Protein 6H8O (pdb70)

Structure (mmCIF, N/CA/C/O backbone):
data_6H8O
#
_entry.id   6H8O
#
_cell.length_a   94.230
_cell.length_b   94.230
_cell.length_c   45.610
_cell.angle_alpha   90.00
_cell.angle_beta   90.00
_cell.angle_gamma   120.00
#
_symmetry.space_group_name_H-M   'P 65'
#
loop_
_entity.id
_entity.type
_entity.pdbx_description
1 polymer 'Replication-associated protein'
2 non-polymer 'SULFATE ION'
3 water water
#
loop_
_atom_site.group_PDB
_atom_site.id
_atom_site.type_symbol
_atom_site.label_atom_id
_atom_site.label_alt_id
_atom_site.label_comp_id
_atom_site.label_asym_id
_atom_site.label_entity_id
_atom_site.label_seq_id
_atom_site.pdbx_PDB_ins_code
_atom_site.Cartn_x
_atom_site.Cartn_y
_atom_site.Cartn_z
_atom_site.occupancy
_atom_site.B_iso_or_equiv
_atom_site.auth_seq_id
_atom_site.auth_comp_id
_atom_site.auth_asym_id
_atom_site.auth_atom_id
_atom_site.pdbx_PDB_model_num
ATOM 1 N N . ALA A 1 1 ? -0.450 19.358 -11.001 1.00 33.64 2 ALA A N 1
ATOM 2 C CA . ALA A 1 1 ? 0.743 19.534 -11.821 1.00 29.29 2 ALA A CA 1
ATOM 3 C C . ALA A 1 1 ? 1.586 20.700 -11.317 1.00 24.07 2 ALA A C 1
ATOM 4 O O . ALA A 1 1 ? 1.097 21.585 -10.611 1.00 29.41 2 ALA A O 1
ATOM 10 N N . ARG A 1 2 ? 2.866 20.687 -11.689 1.00 21.60 3 ARG A N 1
ATOM 11 C CA . ARG A 1 2 ? 3.775 21.749 -11.279 1.00 22.95 3 ARG A CA 1
ATOM 12 C C . ARG A 1 2 ? 3.420 23.057 -11.972 1.00 19.17 3 ARG A C 1
ATOM 13 O O . ARG A 1 2 ? 3.442 24.127 -11.348 1.00 20.03 3 ARG A O 1
ATOM 34 N N . GLN A 1 3 ? 3.091 22.991 -13.260 1.00 17.32 4 GLN A N 1
ATOM 35 C CA . GLN A 1 3 ? 2.717 24.167 -14.024 1.00 14.38 4 GLN A CA 1
ATOM 36 C C . GLN A 1 3 ? 1.214 24.185 -14.233 1.00 15.83 4 GLN A C 1
ATOM 37 O O . GLN A 1 3 ? 0.628 23.183 -14.667 1.00 17.16 4 GLN A O 1
ATOM 51 N N . VAL A 1 4 ? 0.587 25.326 -13.941 1.00 13.49 5 VAL A N 1
ATOM 52 C CA . VAL A 1 4 ? -0.860 25.459 -14.040 1.00 12.86 5 VAL A CA 1
ATOM 53 C C . VAL A 1 4 ? -1.229 26.808 -14.653 1.00 11.39 5 VAL A C 1
ATOM 54 O O . VAL A 1 4 ? -0.420 27.735 -14.706 1.00 11.46 5 VAL A O 1
ATOM 67 N N . ILE A 1 5 ? -2.471 26.903 -15.108 1.00 10.90 6 ILE A N 1
ATOM 68 C CA . ILE A 1 5 ? -2.989 28.118 -15.719 1.00 11.48 6 ILE A CA 1
ATOM 69 C C . ILE A 1 5 ? -3.408 29.132 -14.666 1.00 9.49 6 ILE A C 1
ATOM 70 O O . ILE A 1 5 ? -3.206 30.336 -14.838 1.00 9.88 6 ILE A O 1
ATOM 86 N N . CYS A 1 6 ? -4.037 28.671 -13.589 1.00 9.64 7 CYS A N 1
ATOM 87 C CA . CYS A 1 6 ? -4.797 29.546 -12.704 1.00 9.87 7 CYS A CA 1
ATOM 88 C C . CYS A 1 6 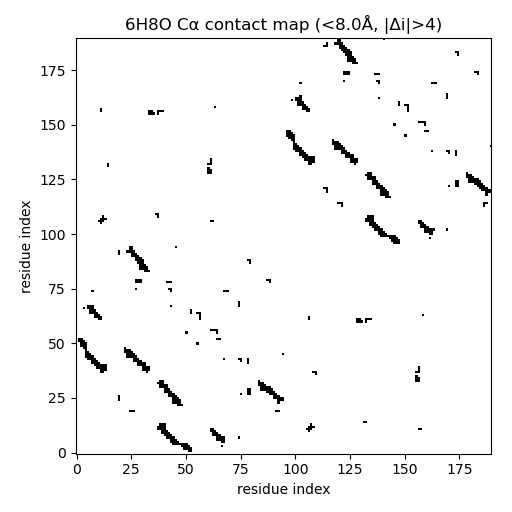? -4.099 29.768 -11.367 1.00 9.06 7 CYS A C 1
ATOM 89 O O . CYS A 1 6 ? -3.793 28.817 -10.648 1.00 9.39 7 CYS A O 1
ATOM 97 N N . TRP A 1 7 ? -3.884 31.041 -11.025 1.00 8.87 8 TRP A N 1
ATOM 98 C CA . TRP A 1 7 ? -3.107 31.446 -9.871 1.00 9.20 8 TRP A CA 1
ATOM 99 C C . TRP A 1 7 ? -3.793 32.587 -9.132 1.00 8.02 8 TRP A C 1
ATOM 100 O O . TRP A 1 7 ? -4.327 33.505 -9.756 1.00 10.00 8 TRP A O 1
ATOM 121 N N . CYS A 1 8 ? -3.753 32.541 -7.812 1.00 8.29 9 CYS A N 1
ATOM 122 C CA . CYS A 1 8 ? -4.134 33.676 -6.982 1.00 7.79 9 CYS A CA 1
ATOM 123 C C . CYS A 1 8 ? -2.884 34.339 -6.428 1.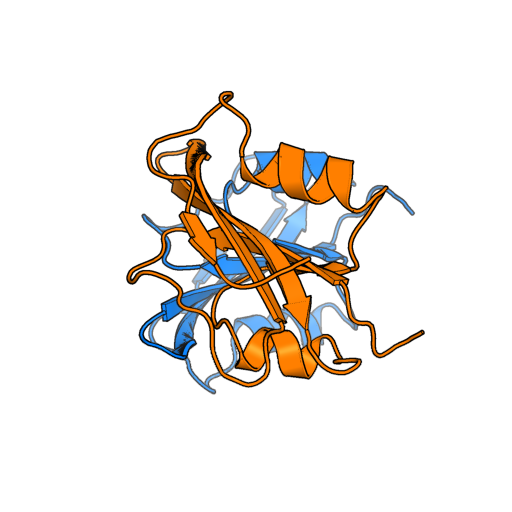00 7.70 9 CYS A C 1
ATOM 124 O O . CYS A 1 8 ? -1.822 33.710 -6.323 1.00 8.69 9 CYS A O 1
ATOM 132 N N . PHE A 1 9 ? -3.000 35.618 -6.073 1.00 7.52 10 PHE A N 1
ATOM 133 C CA . PHE A 1 9 ? -1.855 36.299 -5.504 1.00 7.62 10 PHE A CA 1
ATOM 134 C C . PHE A 1 9 ? -2.288 37.460 -4.630 1.00 7.19 10 PHE A C 1
ATOM 135 O O . PHE A 1 9 ? -3.383 38.014 -4.770 1.00 7.53 10 PHE A O 1
ATOM 152 N N . THR A 1 10 ? -1.379 37.852 -3.754 1.00 7.61 11 THR A N 1
ATOM 153 C CA . THR A 1 10 ? -1.427 39.146 -3.098 1.00 7.55 11 THR A CA 1
ATOM 154 C C . THR A 1 10 ? -0.102 39.855 -3.304 1.00 7.31 11 THR A C 1
ATOM 155 O O . THR A 1 10 ? 0.960 39.219 -3.389 1.00 8.88 11 THR A O 1
ATOM 166 N N . LEU A 1 11 ? -0.151 41.174 -3.360 1.00 7.13 12 LEU A N 1
ATOM 167 C CA . LEU A 1 11 ? 1.049 41.993 -3.516 1.00 7.22 12 LEU A CA 1
ATOM 168 C C . LEU A 1 11 ? 1.014 43.071 -2.448 1.00 6.97 12 LEU A C 1
ATOM 169 O O . LEU A 1 11 ? 0.161 43.960 -2.504 1.00 7.40 12 LEU A O 1
ATOM 185 N N . ASN A 1 12 ? 1.918 42.988 -1.475 1.00 7.22 13 ASN A N 1
ATOM 186 C CA . ASN A 1 12 ? 1.890 43.909 -0.351 1.00 7.25 13 ASN A CA 1
ATOM 187 C C . ASN A 1 12 ? 2.496 45.252 -0.728 1.00 7.22 13 ASN A C 1
ATOM 188 O O . 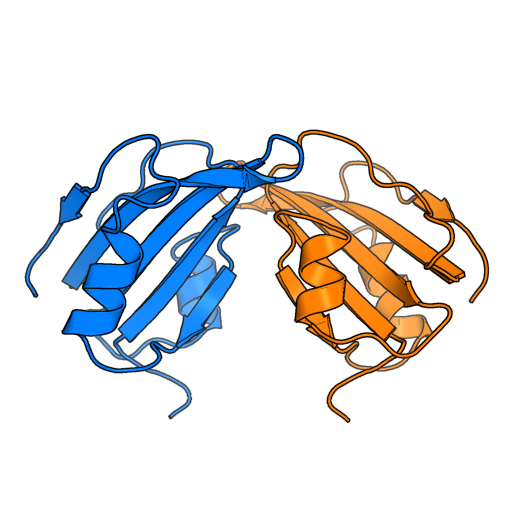ASN A 1 12 ? 3.562 45.318 -1.357 1.00 8.11 13 ASN A O 1
ATOM 199 N N . ASN A 1 13 ? 1.826 46.320 -0.295 1.00 7.47 14 ASN A N 1
ATOM 200 C CA . ASN A 1 13 ? 2.238 47.707 -0.485 1.00 8.61 14 ASN A CA 1
ATOM 201 C C . ASN A 1 13 ? 2.752 47.963 -1.905 1.00 8.05 14 ASN A C 1
ATOM 202 O O . ASN A 1 13 ? 3.899 48.361 -2.107 1.00 8.45 14 ASN A O 1
ATOM 213 N N . PRO A 1 14 ? 1.895 47.773 -2.911 1.00 8.23 15 PRO A N 1
ATOM 214 C CA . PRO A 1 14 ? 2.346 47.854 -4.302 1.00 8.54 15 PRO A CA 1
ATOM 215 C C . PRO A 1 14 ? 2.795 49.248 -4.697 1.00 8.34 15 PRO A C 1
ATOM 216 O O . PRO A 1 14 ? 2.301 50.252 -4.188 1.00 9.32 15 PRO A O 1
ATOM 227 N N . LEU A 1 15 ? 3.681 49.287 -5.693 1.00 8.78 16 LEU A N 1
ATOM 228 C CA . LEU A 1 15 ? 4.268 50.542 -6.128 1.00 9.15 16 LEU A CA 1
ATOM 229 C C . LEU A 1 15 ? 3.574 51.182 -7.315 1.00 11.04 16 LEU A C 1
ATOM 230 O O . LEU A 1 15 ? 3.789 52.382 -7.557 1.00 14.11 16 LEU A O 1
ATOM 246 N N . SER A 1 16 ? 2.788 50.445 -8.060 1.00 10.60 17 SER A N 1
ATOM 247 C CA . SER A 1 16 ? 2.099 51.013 -9.220 1.00 11.73 17 SER A CA 1
ATOM 248 C C . SER A 1 16 ? 1.070 49.986 -9.681 1.00 11.39 17 SER A C 1
ATOM 249 O O . SER A 1 16 ? 1.070 48.843 -9.208 1.00 11.28 17 SER A O 1
ATOM 257 N N . PRO A 1 17 ? 0.170 50.353 -10.587 1.00 11.16 18 PRO A N 1
ATOM 258 C CA . PRO A 1 17 ? -0.854 49.400 -11.037 1.00 10.05 18 PRO A CA 1
ATOM 259 C C . PRO A 1 17 ? -0.239 48.256 -11.831 1.00 10.30 18 PRO A C 1
ATOM 260 O O . PRO A 1 17 ? 0.810 48.389 -12.464 1.00 12.15 18 PRO A O 1
ATOM 271 N N . LEU A 1 18 ? -0.966 47.145 -11.873 1.00 10.14 19 LEU A N 1
ATOM 272 C CA . LEU A 1 18 ? -0.544 45.976 -12.617 1.00 10.99 19 LEU A CA 1
ATOM 273 C C . LEU A 1 18 ? -0.894 46.117 -14.094 1.00 11.82 19 LEU A C 1
ATOM 274 O O . LEU A 1 18 ? -1.685 46.966 -14.495 1.00 14.18 19 LEU A O 1
ATOM 290 N N . SER A 1 19 ? -0.294 45.255 -14.906 1.00 14.80 20 SER A N 1
ATOM 291 C CA . SER A 1 19 ? -0.558 45.253 -16.333 1.00 16.68 20 SER A CA 1
ATOM 292 C C . SER A 1 19 ? -0.839 43.832 -16.793 1.00 16.89 20 SER A C 1
ATOM 293 O O . SER A 1 19 ? -0.450 42.855 -16.149 1.00 15.85 20 SER A O 1
ATOM 301 N N . LEU A 1 20 ? -1.559 43.727 -17.907 1.00 16.38 21 LEU A N 1
ATOM 302 C CA . LEU A 1 20 ? -1.837 42.438 -18.534 1.00 15.86 21 LEU A CA 1
ATOM 303 C C . LEU A 1 20 ? -0.695 42.210 -19.515 1.00 14.15 21 LEU A C 1
ATOM 304 O O . LEU A 1 20 ? -0.705 42.733 -20.635 1.00 16.52 21 LEU A O 1
ATOM 320 N N . HIS A 1 21 ? 0.294 41.419 -19.110 1.00 13.31 22 HIS A N 1
ATOM 321 C CA . HIS A 1 21 ? 1.387 41.081 -20.005 1.00 13.62 22 HIS A CA 1
ATOM 322 C C . HIS A 1 21 ? 0.912 40.076 -21.042 1.00 12.41 22 HIS A C 1
ATOM 323 O O . HIS A 1 21 ? -0.139 39.448 -20.902 1.00 12.58 22 HIS A O 1
ATOM 337 N N . ASP A 1 22 ? 1.714 39.913 -22.102 1.00 13.82 23 ASP A N 1
ATOM 338 C CA . ASP A 1 22 ? 1.260 39.095 -23.210 1.00 14.06 23 ASP A CA 1
ATOM 339 C C . ASP A 1 22 ? 1.119 37.632 -22.824 1.00 12.59 23 ASP A C 1
ATOM 340 O O . ASP A 1 22 ? 0.370 36.910 -23.481 1.00 14.95 23 ASP A O 1
ATOM 349 N N . SER A 1 23 ? 1.750 37.199 -21.742 1.00 12.00 24 SER A N 1
ATOM 350 C CA . SER A 1 23 ? 1.602 35.834 -21.265 1.00 11.33 24 SER A CA 1
ATOM 351 C C . SER A 1 23 ? 0.308 35.617 -20.484 1.00 10.68 24 SER A C 1
ATOM 352 O O . SER A 1 23 ? -0.030 34.466 -20.188 1.00 11.35 24 SER A O 1
ATOM 360 N N . MET A 1 24 ? -0.410 36.672 -20.142 1.00 11.06 25 MET A N 1
ATOM 361 C CA . MET A 1 24 ? -1.581 36.578 -19.280 1.00 11.11 25 MET A CA 1
ATOM 362 C C . MET A 1 24 ? -2.841 36.623 -20.126 1.00 11.02 25 MET A C 1
ATOM 363 O O . MET A 1 24 ? -2.954 37.433 -21.047 1.00 12.86 25 MET A O 1
ATOM 377 N N . LYS A 1 25 ? -3.798 35.743 -19.819 1.00 10.68 26 LYS A N 1
ATOM 378 C CA . LYS A 1 25 ? -5.075 35.747 -20.516 1.00 11.70 26 LYS A CA 1
ATOM 379 C C . LYS A 1 25 ? -6.135 36.589 -19.800 1.00 11.28 26 LYS A C 1
ATOM 380 O O . LYS A 1 25 ? -6.890 37.318 -20.454 1.00 12.07 26 LYS A O 1
ATOM 399 N N . TYR A 1 26 ? -6.180 36.521 -18.465 1.00 10.14 27 TYR A N 1
ATOM 400 C CA . TYR A 1 26 ? -7.181 37.200 -17.659 1.00 9.75 27 TYR A CA 1
ATOM 401 C C . TYR A 1 26 ? -6.541 37.605 -16.341 1.00 8.87 27 TYR A C 1
ATOM 402 O O . TYR A 1 26 ? -5.732 36.862 -15.784 1.00 9.03 27 TYR A O 1
ATOM 420 N N . LEU A 1 27 ? -6.908 38.791 -15.868 1.00 8.56 28 LEU A N 1
ATOM 421 C CA . LEU A 1 27 ? -6.469 39.304 -14.576 1.00 8.02 28 LEU A CA 1
ATOM 422 C C . LEU A 1 27 ? -7.633 40.046 -13.949 1.00 8.33 28 LEU A C 1
ATOM 423 O O . LEU A 1 27 ? -8.247 40.902 -14.592 1.00 9.11 28 LEU A O 1
ATOM 439 N N . VAL A 1 28 ? -7.909 39.775 -12.683 1.00 7.94 29 VAL A N 1
ATOM 440 C CA . VAL A 1 28 ? -8.791 40.626 -11.894 1.00 7.54 29 VAL A CA 1
ATOM 441 C C . VAL A 1 28 ? -8.118 40.879 -10.566 1.00 7.67 29 VAL A C 1
ATOM 442 O O . VAL A 1 28 ? -7.534 39.964 -9.982 1.00 8.38 29 VAL A O 1
ATOM 455 N N . TYR A 1 29 ? -8.172 42.115 -10.101 1.00 7.95 30 TYR A N 1
ATOM 456 C CA . TYR A 1 29 ? -7.600 42.408 -8.797 1.00 7.28 30 TYR A CA 1
ATOM 457 C C . TYR A 1 29 ? -8.227 43.657 -8.216 1.00 7.24 30 TYR A C 1
ATOM 458 O O . TYR A 1 29 ? -8.913 44.418 -8.904 1.00 7.99 30 TYR A O 1
ATOM 476 N N . GLN A 1 30 ? -7.980 43.854 -6.930 1.00 7.39 31 GLN A N 1
ATOM 477 C CA . GLN A 1 30 ? -8.444 45.039 -6.235 1.00 7.44 31 GLN A CA 1
ATOM 478 C C . GLN A 1 30 ? -7.458 45.360 -5.129 1.00 7.40 31 GLN A C 1
ATOM 479 O O . GLN A 1 30 ? -6.595 44.550 -4.782 1.00 7.97 31 GLN A O 1
ATOM 493 N N . THR A 1 31 ? -7.597 46.544 -4.553 1.00 7.67 32 THR A N 1
ATOM 494 C CA . THR A 1 31 ? -6.757 46.967 -3.440 1.00 8.08 32 THR A CA 1
ATOM 495 C C . THR A 1 31 ? -7.535 46.806 -2.146 1.00 7.24 32 THR A C 1
ATOM 496 O O . THR A 1 31 ? -8.688 47.260 -2.060 1.00 8.38 32 THR A O 1
ATOM 507 N N . GLU A 1 32 ? -6.920 46.187 -1.152 1.00 7.27 33 GLU A N 1
ATOM 508 C CA . GLU A 1 32 ? -7.554 45.920 0.124 1.00 7.79 33 GLU A CA 1
ATOM 509 C C . GLU A 1 32 ? -6.716 46.461 1.270 1.00 7.16 33 GLU A C 1
ATOM 510 O O . GLU A 1 32 ? -5.476 46.504 1.207 1.00 8.33 33 GLU A O 1
ATOM 522 N N . GLN A 1 33 ? -7.400 46.826 2.347 1.00 7.45 34 GLN A N 1
ATOM 523 C CA . GLN A 1 33 ? -6.759 47.239 3.582 1.00 7.69 34 GLN A CA 1
ATOM 524 C C . GLN A 1 33 ? -6.284 46.019 4.347 1.00 7.94 34 GLN A C 1
ATOM 525 O O . GLN A 1 33 ? -7.085 45.136 4.673 1.00 9.73 34 GLN A O 1
ATOM 539 N N . GLY A 1 34 ? -4.990 45.990 4.666 1.00 9.02 35 GLY A N 1
ATOM 540 C CA . GLY A 1 34 ? -4.430 44.997 5.552 1.00 11.08 35 GLY A CA 1
ATOM 541 C C . GLY A 1 34 ? -4.219 45.552 6.946 1.00 10.87 35 GLY A C 1
ATOM 542 O O . GLY A 1 34 ? -4.654 46.656 7.276 1.00 11.25 35 GLY A O 1
ATOM 546 N N . GLU A 1 35 ? -3.576 44.748 7.785 1.00 12.99 36 GLU A N 1
ATOM 547 C CA . GLU A 1 35 ? -3.293 45.118 9.166 1.00 13.23 36 GLU A CA 1
ATOM 548 C C . GLU A 1 35 ? -1.957 45.843 9.277 1.00 12.98 36 GLU A C 1
ATOM 549 O O . GLU A 1 35 ? -1.128 45.816 8.359 1.00 12.77 36 GLU A O 1
ATOM 561 N N . ALA A 1 36 ? -1.760 46.512 10.413 1.00 14.92 37 ALA A N 1
ATOM 562 C CA . ALA A 1 36 ? -0.510 47.205 10.702 1.00 17.34 37 ALA A CA 1
ATOM 563 C C . ALA A 1 36 ? -0.179 48.250 9.635 1.00 13.37 37 ALA A C 1
ATOM 564 O O . ALA A 1 36 ? 0.982 48.545 9.380 1.00 16.80 37 ALA A O 1
ATOM 571 N N . GLY A 1 37 ? -1.206 48.834 9.018 1.00 16.65 38 GLY A N 1
ATOM 572 C CA . GLY A 1 37 ? -1.014 49.869 8.029 1.00 17.46 38 GLY A CA 1
ATOM 573 C C . GLY A 1 37 ? -0.713 49.379 6.628 1.00 14.78 38 GLY A C 1
ATOM 574 O O . GLY A 1 37 ? -0.655 50.202 5.703 1.00 16.78 38 GLY A O 1
ATOM 578 N N . ASN A 1 38 ? -0.535 48.072 6.436 1.00 10.85 39 ASN A N 1
ATOM 579 C CA . ASN A 1 38 ? -0.265 47.535 5.112 1.00 9.28 39 ASN A CA 1
ATOM 580 C C . ASN A 1 38 ? -1.531 47.567 4.273 1.00 8.97 39 ASN A C 1
ATOM 581 O O . ASN A 1 38 ? -2.654 47.466 4.788 1.00 10.24 39 ASN A O 1
ATOM 592 N N . ILE A 1 39 ? -1.347 47.661 2.966 1.00 8.58 40 ILE A N 1
ATOM 593 C CA . ILE A 1 39 ? -2.408 47.412 2.002 1.00 9.32 40 ILE A CA 1
ATOM 594 C C . ILE A 1 39 ? -1.865 46.390 1.014 1.00 8.22 40 ILE A C 1
ATOM 595 O O . ILE A 1 39 ? -0.654 46.132 0.954 1.00 9.38 40 ILE A O 1
ATOM 611 N N . HIS A 1 40 ? -2.757 45.807 0.224 1.00 8.13 41 HIS A N 1
ATOM 612 C CA . HIS A 1 40 ? -2.281 44.874 -0.780 1.00 7.20 41 HIS A CA 1
ATOM 613 C C . HIS A 1 40 ? -3.233 44.816 -1.958 1.00 7.37 41 HIS A C 1
ATOM 614 O O . HIS A 1 40 ? -4.445 45.024 -1.815 1.00 8.51 41 HIS A O 1
ATOM 629 N N . PHE A 1 41 ? -2.693 44.490 -3.131 1.00 7.01 42 PHE A N 1
ATOM 630 C CA . PHE A 1 41 ? -3.538 43.964 -4.190 1.00 6.93 42 PHE A CA 1
ATOM 631 C C . PHE A 1 41 ? -3.884 42.518 -3.852 1.00 7.81 42 PHE A C 1
ATOM 632 O O . PHE A 1 41 ? -3.024 41.749 -3.396 1.00 8.69 42 PHE A O 1
ATOM 649 N N . GLN A 1 42 ? -5.139 42.153 -4.089 1.00 7.78 43 GLN A N 1
ATOM 650 C CA . GLN A 1 42 ? -5.610 40.771 -4.052 1.00 7.71 43 GLN A CA 1
ATOM 651 C C . GLN A 1 42 ? -6.098 40.454 -5.453 1.00 7.29 43 GLN A C 1
ATOM 652 O O . GLN A 1 42 ? -6.943 41.183 -5.980 1.00 8.01 43 GLN A O 1
ATOM 666 N N . GLY A 1 43 ? -5.566 39.394 -6.063 1.00 7.31 44 GLY A N 1
ATOM 667 C CA . GLY A 1 43 ? -5.905 39.142 -7.447 1.00 8.69 44 GLY A CA 1
ATOM 668 C C . GLY A 1 43 ? -5.941 37.682 -7.834 1.00 7.44 44 GLY A C 1
ATOM 669 O O . GLY A 1 43 ? -5.562 36.774 -7.093 1.00 7.86 44 GLY A O 1
ATOM 673 N N . TYR A 1 44 ? -6.380 37.492 -9.068 1.00 8.04 45 TYR A N 1
ATOM 674 C CA . TYR A 1 44 ? -6.554 36.191 -9.696 1.00 7.72 45 TYR A CA 1
ATOM 675 C C . TYR A 1 44 ? -6.139 36.329 -11.150 1.00 8.08 45 TYR A C 1
ATOM 676 O O . TYR A 1 44 ? -6.549 37.273 -11.830 1.00 8.66 45 TYR A O 1
ATOM 694 N N . ILE A 1 45 ? -5.331 35.384 -11.616 1.00 7.62 46 ILE A N 1
ATOM 695 C CA . ILE A 1 45 ? -4.799 35.395 -12.969 1.00 8.10 46 ILE A CA 1
ATOM 696 C C . ILE A 1 45 ? -5.053 34.048 -13.619 1.00 8.46 46 ILE A C 1
ATOM 697 O O . ILE A 1 45 ? -4.851 32.996 -13.003 1.00 9.64 46 ILE A O 1
ATOM 713 N N . GLU A 1 46 ? -5.431 34.079 -14.885 1.00 8.29 47 GLU A N 1
ATOM 714 C CA . GLU A 1 46 ? -5.382 32.910 -15.753 1.00 9.22 47 GLU A CA 1
ATOM 715 C C . GLU A 1 46 ? -4.359 33.202 -16.837 1.00 9.19 47 GLU A C 1
ATOM 716 O O . GLU A 1 46 ? -4.490 34.183 -17.574 1.00 10.16 47 GLU A O 1
ATOM 728 N N . MET A 1 47 ? -3.320 32.387 -16.886 1.00 8.85 48 MET A N 1
ATOM 729 C CA . MET A 1 47 ? -2.281 32.510 -17.891 1.00 9.58 48 MET A CA 1
ATOM 730 C C . MET A 1 47 ? -2.747 31.913 -19.217 1.00 10.63 48 MET A C 1
ATOM 731 O O . MET A 1 47 ? -3.658 31.088 -19.271 1.00 10.99 48 MET A O 1
ATOM 745 N N . LYS A 1 48 ? -2.105 32.335 -20.309 1.00 10.26 49 LYS A N 1
ATOM 746 C CA . LYS A 1 48 ? -2.388 31.720 -21.604 1.00 11.98 49 LYS A CA 1
ATOM 747 C C . LYS A 1 48 ? -1.873 30.288 -21.668 1.00 11.69 49 LYS A C 1
ATOM 748 O O . LYS A 1 48 ? -2.453 29.450 -22.377 1.00 13.61 49 LYS A O 1
ATOM 767 N N . LYS A 1 49 ? -0.796 29.992 -20.955 1.00 11.17 50 LYS A N 1
ATOM 768 C CA . LYS A 1 49 ? -0.142 28.690 -20.975 1.00 12.14 50 LYS A CA 1
ATOM 769 C C . LYS A 1 49 ? 0.185 28.290 -19.539 1.00 11.94 50 LY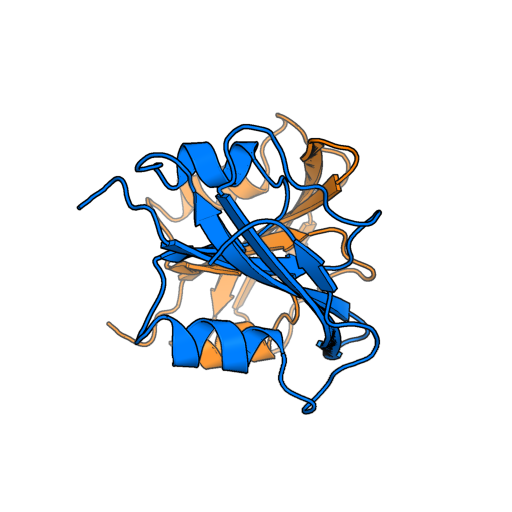S A C 1
ATOM 770 O O . LYS A 1 49 ? 0.351 29.152 -18.666 1.00 13.22 50 LYS A O 1
ATOM 789 N N . ARG A 1 50 ? 0.279 26.984 -19.289 1.00 13.44 51 ARG A N 1
ATOM 790 C CA . ARG A 1 50 ? 0.610 26.510 -17.951 1.00 13.03 51 ARG A CA 1
ATOM 791 C C . ARG A 1 50 ? 1.958 27.082 -17.532 1.00 12.89 51 ARG A C 1
ATOM 792 O O . ARG A 1 50 ? 2.916 27.072 -18.309 1.00 14.67 51 ARG A O 1
ATOM 813 N N . THR A 1 51 ? 2.020 27.596 -16.301 1.00 12.05 52 THR A N 1
ATOM 814 C CA . THR A 1 51 ? 3.167 28.337 -15.810 1.00 11.55 52 THR A CA 1
ATOM 815 C C . THR A 1 51 ? 3.531 27.849 -14.417 1.00 12.04 52 THR A C 1
ATOM 816 O O . THR A 1 51 ? 2.649 27.532 -13.620 1.00 12.77 52 THR A O 1
ATOM 827 N N . SER A 1 52 ? 4.826 27.786 -14.131 1.00 11.57 53 SER A N 1
ATOM 828 C CA . SER A 1 52 ? 5.331 27.387 -12.831 1.00 11.40 53 SER A CA 1
ATOM 829 C C . SER A 1 52 ? 5.300 28.550 -11.835 1.00 10.74 53 SER A C 1
ATOM 830 O O . SER A 1 52 ? 5.194 29.720 -12.198 1.00 10.87 53 SER A O 1
ATOM 838 N N . LEU A 1 53 ? 5.454 28.204 -10.557 1.00 11.26 54 LEU A N 1
ATOM 839 C CA . LEU A 1 53 ? 5.583 29.223 -9.523 1.00 11.57 54 LEU A CA 1
ATOM 840 C C . LEU A 1 53 ? 6.722 30.180 -9.848 1.00 11.23 54 LEU A C 1
ATOM 841 O O . LEU A 1 53 ? 6.577 31.402 -9.722 1.00 11.16 54 LEU A O 1
ATOM 857 N N . ALA A 1 54 ? 7.875 29.645 -10.261 1.00 12.22 55 ALA A N 1
ATOM 858 C CA . ALA A 1 54 ? 9.011 30.502 -10.577 1.00 13.26 55 ALA A CA 1
ATOM 859 C C . ALA A 1 54 ? 8.663 31.478 -11.694 1.00 11.89 55 ALA A C 1
ATOM 860 O O . ALA A 1 54 ? 9.041 32.655 -11.646 1.00 12.64 55 ALA A O 1
ATOM 867 N N . GLY A 1 55 ? 7.910 31.018 -12.690 1.00 12.37 56 GLY A N 1
ATOM 868 C CA . GLY A 1 55 ? 7.489 31.911 -13.754 1.00 11.81 56 GLY A CA 1
ATOM 869 C C . GLY A 1 55 ? 6.543 32.996 -13.258 1.00 10.09 56 GLY A C 1
ATOM 870 O O . GLY A 1 55 ? 6.620 34.149 -13.690 1.00 11.61 56 GLY A O 1
ATOM 874 N N . MET A 1 56 ? 5.633 32.647 -12.348 1.00 10.42 57 MET A N 1
ATOM 875 C CA . MET A 1 56 ? 4.726 33.661 -11.812 1.00 9.34 57 MET A CA 1
ATOM 876 C C . MET A 1 56 ? 5.486 34.686 -10.983 1.00 9.18 57 MET A C 1
ATOM 877 O O . MET A 1 56 ? 5.177 35.881 -11.038 1.00 9.31 57 MET A O 1
ATOM 891 N N . LYS A 1 57 ? 6.485 34.248 -10.209 1.00 9.92 58 LYS A N 1
ATOM 892 C CA . LYS A 1 57 ? 7.258 35.185 -9.400 1.00 11.11 58 LYS A CA 1
ATOM 893 C C . LYS A 1 57 ? 7.995 36.189 -10.272 1.00 10.62 58 LYS A C 1
ATOM 894 O O . LYS A 1 57 ? 8.159 37.352 -9.890 1.00 11.45 58 LYS A O 1
ATOM 913 N N . LYS A 1 58 ? 8.463 35.772 -11.448 1.00 10.80 59 LYS A N 1
ATOM 914 C CA . LYS A 1 58 ? 9.058 36.719 -12.384 1.00 11.98 59 LYS A CA 1
ATOM 915 C C . LYS A 1 58 ? 8.002 37.637 -12.985 1.00 11.61 59 LYS A C 1
ATOM 916 O O . LYS A 1 58 ? 8.279 38.809 -13.263 1.00 13.11 59 LYS A O 1
ATOM 935 N N . LEU A 1 59 ? 6.784 37.126 -13.168 1.00 10.84 60 LEU A N 1
ATOM 936 C CA . LEU A 1 59 ? 5.713 37.912 -13.767 1.00 11.48 60 LEU A CA 1
ATOM 937 C C . LEU A 1 59 ? 5.336 39.090 -12.883 1.00 10.30 60 LEU A C 1
ATOM 938 O O . LEU A 1 59 ? 5.173 40.213 -13.376 1.00 11.26 60 LEU A O 1
ATOM 954 N N . ILE A 1 60 ? 5.167 38.859 -11.583 1.00 9.09 61 ILE A N 1
ATOM 955 C CA . ILE A 1 60 ? 4.854 39.937 -10.642 1.00 9.04 61 ILE A CA 1
ATOM 956 C C . ILE A 1 60 ? 5.821 39.871 -9.472 1.00 8.72 61 ILE A C 1
ATOM 957 O O . ILE A 1 60 ? 5.548 39.190 -8.462 1.00 8.96 61 ILE A O 1
ATOM 973 N N . PRO A 1 61 ? 6.950 40.576 -9.554 1.00 9.37 62 PRO A N 1
ATOM 974 C CA . PRO A 1 61 ? 7.871 40.629 -8.421 1.00 9.44 62 PRO A CA 1
ATOM 975 C C . PRO A 1 61 ? 7.173 41.087 -7.157 1.00 8.81 62 PRO A C 1
ATOM 976 O O . PRO A 1 61 ? 6.291 41.944 -7.185 1.00 9.35 62 PRO A O 1
ATOM 987 N N . GLY A 1 62 ? 7.572 40.491 -6.053 1.00 8.59 63 GLY A N 1
ATOM 988 C CA . GLY A 1 62 ? 7.070 40.858 -4.751 1.00 9.39 63 GLY A CA 1
ATOM 989 C C . GLY A 1 62 ? 5.779 40.186 -4.352 1.00 9.02 63 GLY A C 1
ATOM 990 O O . GLY A 1 62 ? 5.434 40.212 -3.155 1.00 9.51 63 GLY A O 1
ATOM 994 N N . ALA A 1 63 ? 5.073 39.567 -5.287 1.00 8.07 64 ALA A N 1
ATOM 995 C CA . ALA A 1 63 ? 3.771 38.993 -5.000 1.00 7.70 64 ALA A CA 1
ATOM 996 C C . ALA A 1 63 ? 3.904 37.600 -4.414 1.00 7.94 64 ALA A C 1
ATOM 997 O O . ALA A 1 63 ? 4.844 36.850 -4.723 1.00 9.00 64 ALA A O 1
ATOM 1004 N N . HIS A 1 64 ? 2.960 37.266 -3.540 1.00 7.92 65 HIS A N 1
ATOM 1005 C CA . HIS A 1 64 ? 2.822 35.941 -2.955 1.00 8.14 65 HIS A CA 1
ATOM 1006 C C . HIS A 1 64 ? 1.781 35.190 -3.767 1.00 7.89 65 HIS A C 1
ATOM 1007 O O . HIS A 1 64 ? 0.599 35.554 -3.761 1.00 8.12 65 HIS A O 1
ATOM 1021 N N . PHE A 1 65 ? 2.227 34.161 -4.488 1.00 8.24 66 PHE A N 1
ATOM 1022 C CA . PHE A 1 65 ? 1.378 33.376 -5.361 1.00 8.71 66 PHE A CA 1
ATOM 1023 C C . PHE A 1 65 ? 0.974 32.061 -4.708 1.00 9.62 66 PHE A C 1
ATOM 1024 O O . PHE A 1 65 ? 1.748 31.451 -3.963 1.00 11.17 66 PHE A O 1
ATOM 1041 N N . GLU A 1 66 ? -0.221 31.595 -5.048 1.00 9.42 67 GLU A N 1
ATOM 1042 C CA . GLU A 1 66 ? -0.660 30.243 -4.722 1.00 10.66 67 GLU A CA 1
ATOM 1043 C C . GLU A 1 66 ? -1.489 29.739 -5.897 1.00 9.66 67 GLU A C 1
ATOM 1044 O O . GLU A 1 66 ? -2.227 30.502 -6.522 1.00 10.38 67 GLU A O 1
ATOM 1056 N N . LYS A 1 67 ? -1.387 28.445 -6.196 1.00 10.21 68 LYS A N 1
ATOM 1057 C CA . LYS A 1 67 ? -2.239 27.866 -7.218 1.00 10.46 68 LYS A CA 1
ATOM 1058 C C . LYS A 1 67 ? -3.697 28.041 -6.817 1.00 10.88 68 LYS A C 1
ATOM 1059 O O . LYS A 1 67 ? -4.050 27.930 -5.639 1.00 12.01 68 LYS A O 1
ATOM 1078 N N . ARG A 1 68 ? -4.553 28.320 -7.784 1.00 10.73 69 ARG A N 1
ATOM 1079 C CA . ARG A 1 68 ? -5.936 28.648 -7.467 1.00 10.58 69 ARG A CA 1
ATOM 1080 C C . ARG A 1 68 ? -6.595 27.534 -6.663 1.00 13.07 69 ARG A C 1
ATOM 1081 O O . ARG A 1 68 ? -6.596 26.370 -7.074 1.00 14.80 69 ARG A O 1
ATOM 1102 N N . ARG A 1 69 ? -7.173 27.912 -5.526 1.00 13.50 70 ARG A N 1
ATOM 1103 C CA . ARG A 1 69 ? -8.063 27.052 -4.763 1.00 15.72 70 ARG A CA 1
ATOM 1104 C C . ARG A 1 69 ? -9.489 27.257 -5.257 1.00 14.78 70 ARG A C 1
ATOM 1105 O O . ARG A 1 69 ? -9.869 28.345 -5.698 1.00 15.56 70 ARG A O 1
ATOM 1126 N N . GLY A 1 70 ? -10.283 26.201 -5.174 1.00 15.13 71 GLY A N 1
ATOM 1127 C CA . GLY A 1 70 ? -11.686 26.310 -5.509 1.00 15.39 71 GLY A CA 1
ATOM 1128 C C . GLY A 1 70 ? -11.927 26.523 -6.991 1.00 13.08 71 GLY A C 1
ATOM 1129 O O . GLY A 1 70 ? -11.075 26.238 -7.846 1.00 14.28 71 GLY A O 1
ATOM 1133 N N . THR A 1 71 ? -13.119 27.028 -7.286 1.00 13.20 72 THR A N 1
ATOM 1134 C CA . THR A 1 71 ? -13.561 27.240 -8.646 1.00 13.98 72 THR A CA 1
ATOM 1135 C C . THR A 1 71 ? -13.101 28.600 -9.168 1.00 11.95 72 THR A C 1
ATOM 1136 O O . THR A 1 71 ? -12.711 29.500 -8.417 1.00 11.67 72 THR A O 1
ATOM 1147 N N . GLN A 1 72 ? -13.191 28.759 -10.486 1.00 12.17 73 GLN A N 1
ATOM 1148 C CA . GLN A 1 72 ? -12.927 30.050 -11.106 1.00 11.63 73 GLN A CA 1
ATOM 1149 C C . GLN A 1 72 ? -13.807 31.133 -10.505 1.00 11.29 73 GLN A C 1
ATOM 1150 O O . GLN A 1 72 ? -13.334 32.235 -10.194 1.00 10.95 73 GLN A O 1
ATOM 1164 N N . GLY A 1 73 ? -15.098 30.844 -10.349 1.00 11.39 74 GLY A N 1
ATOM 1165 C CA . GLY A 1 73 ? -16.012 31.836 -9.817 1.00 11.53 74 GLY A CA 1
ATOM 1166 C C . GLY A 1 73 ? -15.677 32.237 -8.396 1.00 10.49 74 GLY A C 1
ATOM 1167 O O . GLY A 1 73 ? -15.811 33.405 -8.023 1.00 10.22 74 GLY A O 1
ATOM 1171 N N . GLU A 1 74 ? -15.244 31.277 -7.586 1.00 10.72 75 GLU A N 1
ATOM 1172 C CA . GLU A 1 74 ? -14.848 31.575 -6.221 1.00 11.01 75 GLU A CA 1
ATOM 1173 C C . GLU A 1 74 ? -13.597 32.441 -6.188 1.00 10.10 75 GLU A C 1
ATOM 1174 O O . GLU A 1 74 ? -13.505 33.375 -5.391 1.00 10.19 75 GLU A O 1
ATOM 1186 N N . ALA A 1 75 ? -12.600 32.104 -7.008 1.00 9.88 76 ALA A N 1
ATOM 1187 C CA . ALA A 1 75 ? -11.362 32.874 -7.005 1.00 9.63 76 ALA A CA 1
ATOM 1188 C C . ALA A 1 75 ? -11.621 34.297 -7.470 1.00 9.88 76 ALA A C 1
ATOM 1189 O O . ALA A 1 75 ? -11.060 35.256 -6.919 1.00 10.66 76 ALA A O 1
ATOM 1196 N N . ARG A 1 76 ? -12.457 34.457 -8.486 1.00 9.48 77 ARG A N 1
ATOM 1197 C CA . ARG A 1 76 ? -12.822 35.795 -8.923 1.00 10.77 77 ARG A CA 1
ATOM 1198 C C . ARG A 1 76 ? -13.556 36.536 -7.821 1.00 10.13 77 ARG A C 1
ATOM 1199 O O . ARG A 1 76 ? -13.268 37.712 -7.546 1.00 10.00 77 ARG A O 1
ATOM 1220 N N . ALA A 1 77 ? -14.522 35.870 -7.168 1.00 9.54 78 ALA A N 1
ATOM 1221 C CA . ALA A 1 77 ? -15.278 36.541 -6.120 1.00 9.74 78 ALA A CA 1
ATOM 1222 C C . ALA A 1 77 ? -14.360 37.009 -5.011 1.00 9.89 78 ALA A C 1
ATOM 1223 O O . ALA A 1 77 ? -14.544 38.102 -4.468 1.00 9.38 78 ALA A O 1
ATOM 1230 N N . TYR A 1 78 ? -13.382 36.193 -4.652 1.00 9.27 79 TYR A N 1
ATOM 1231 C CA . TYR A 1 78 ? -12.494 36.558 -3.557 1.00 9.79 79 TYR A CA 1
ATOM 1232 C C . TYR A 1 78 ? -11.646 37.775 -3.903 1.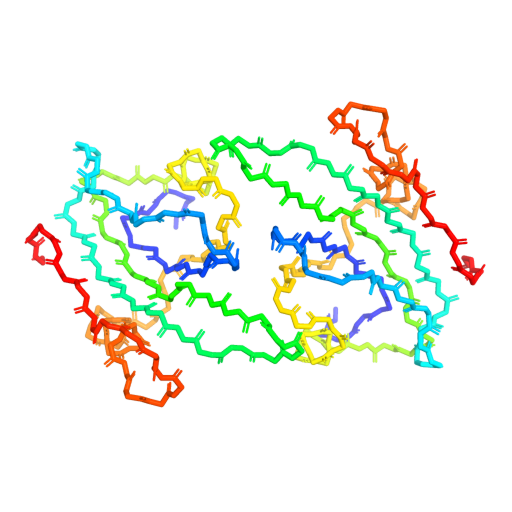00 9.39 79 TYR A C 1
ATOM 1233 O O . TYR A 1 78 ? -11.293 38.558 -3.011 1.00 10.01 79 TYR A O 1
ATOM 1251 N N . SER A 1 79 ? -11.346 37.967 -5.180 1.00 9.07 80 SER A N 1
ATOM 1252 C CA . SER A 1 79 ? -10.571 39.108 -5.654 1.00 8.87 80 SER A CA 1
ATOM 1253 C C . SER A 1 79 ? -11.433 40.308 -6.008 1.00 9.88 80 SER A C 1
ATOM 1254 O O . SER A 1 79 ? -10.890 41.330 -6.462 1.00 11.01 80 SER A O 1
ATOM 1262 N N . MET A 1 80 ? -12.749 40.214 -5.780 1.00 9.48 81 MET A N 1
ATOM 1263 C CA . MET A 1 80 ? -13.695 41.280 -6.075 1.00 9.14 81 MET A CA 1
ATOM 1264 C C . MET A 1 80 ? -14.566 41.613 -4.875 1.00 9.58 81 MET A C 1
ATOM 1265 O O . MET A 1 80 ? -15.525 42.384 -5.015 1.00 10.86 81 MET A O 1
ATOM 1279 N N . LYS A 1 81 ? -14.265 41.057 -3.714 1.00 8.76 82 LYS A N 1
ATOM 1280 C CA . LYS A 1 81 ? -15.153 41.166 -2.568 1.00 10.28 82 LYS A CA 1
ATOM 1281 C C . LYS A 1 81 ? -15.123 42.567 -1.981 1.00 9.12 82 LYS A C 1
ATOM 1282 O O . LYS A 1 81 ? -14.089 43.255 -1.961 1.00 10.25 82 LYS A O 1
ATOM 1301 N N . GLU A 1 82 ? -16.262 42.986 -1.450 1.00 10.07 83 GLU A N 1
ATOM 1302 C CA . GLU A 1 82 ? -16.362 44.307 -0.854 1.00 10.94 83 GLU A CA 1
ATOM 1303 C C . GLU A 1 82 ? -15.603 44.391 0.454 1.00 11.64 83 GLU A C 1
ATOM 1304 O O . GLU A 1 82 ? -15.154 45.472 0.842 1.00 12.21 83 GLU A O 1
ATOM 1316 N N . ASP A 1 83 ? -15.493 43.269 1.155 1.00 12.30 84 ASP A N 1
ATOM 1317 C CA . ASP A 1 83 ? -14.902 43.174 2.473 1.00 15.29 84 ASP A CA 1
ATOM 1318 C C . ASP A 1 83 ? -13.426 43.524 2.350 1.00 16.29 84 ASP A C 1
ATOM 1319 O O . ASP A 1 83 ? -12.650 42.816 1.710 1.00 18.16 84 ASP A O 1
ATOM 1328 N N . THR A 1 84 ? -13.059 44.637 2.971 1.00 13.44 85 THR A N 1
ATOM 1329 C CA . THR A 1 84 ? -11.753 45.311 3.105 1.00 10.00 85 THR A CA 1
ATOM 1330 C C . THR A 1 84 ? -11.344 46.125 1.893 1.00 9.19 85 THR A C 1
ATOM 1331 O O . THR A 1 84 ? -10.249 46.723 1.910 1.00 9.94 85 THR A O 1
ATOM 1342 N N . ARG A 1 85 ? -12.164 46.211 0.870 1.00 9.46 86 ARG A N 1
ATOM 1343 C CA . ARG A 1 85 ? -11.757 46.875 -0.350 1.00 9.97 86 ARG A CA 1
ATOM 1344 C C . ARG A 1 85 ? -11.546 48.367 -0.137 1.00 9.56 86 ARG A C 1
ATOM 1345 O O . ARG A 1 85 ? -12.363 49.049 0.497 1.00 11.75 86 ARG A O 1
ATOM 1366 N N . LEU A 1 86 ? -10.466 48.880 -0.715 1.00 9.18 87 LEU A N 1
ATOM 1367 C CA . LEU A 1 86 ? -10.177 50.305 -0.798 1.00 9.44 87 LEU A CA 1
ATOM 1368 C C . LEU A 1 86 ? -10.383 50.873 -2.191 1.00 10.95 87 LEU A C 1
ATOM 1369 O O . LEU A 1 86 ? -10.784 52.035 -2.328 1.00 13.13 87 LEU A O 1
ATOM 1385 N N . GLU A 1 87 ? -10.057 50.112 -3.232 1.00 10.26 88 GLU A N 1
ATOM 1386 C CA . GLU A 1 87 ? -10.157 50.573 -4.603 1.00 10.67 88 GLU A CA 1
ATOM 1387 C C . GLU A 1 87 ? -10.327 49.356 -5.489 1.00 9.16 88 GLU A C 1
ATOM 1388 O O . GLU A 1 87 ? -9.900 48.255 -5.140 1.00 9.55 88 GLU A O 1
ATOM 1400 N N . GLY A 1 88 ? -10.903 49.567 -6.662 1.00 10.61 89 GLY A N 1
ATOM 1401 C CA . GLY A 1 88 ? -11.113 48.510 -7.620 1.00 9.96 89 GLY A CA 1
ATOM 1402 C C . GLY A 1 88 ? -12.492 47.887 -7.497 1.00 10.43 89 GLY A C 1
ATOM 1403 O O . GLY A 1 88 ? -13.393 48.473 -6.884 1.00 12.54 89 GLY A O 1
ATOM 1407 N N . PRO A 1 89 ? -12.701 46.687 -8.055 1.00 9.56 90 PRO A N 1
ATOM 1408 C CA . PRO A 1 89 ? -11.726 45.873 -8.777 1.00 9.29 90 PRO A CA 1
ATOM 1409 C C . PRO A 1 89 ? -11.525 46.358 -10.192 1.00 9.47 90 PRO A C 1
ATOM 1410 O O . PRO A 1 89 ? -12.267 47.206 -10.691 1.00 10.64 90 PRO A O 1
ATOM 1421 N N . TRP A 1 90 ? -10.525 45.782 -10.838 1.00 9.49 91 TRP A N 1
ATOM 1422 C CA . TRP A 1 90 ? -10.241 46.002 -12.247 1.00 9.42 91 TRP A CA 1
ATOM 1423 C C . TRP A 1 90 ? -10.107 44.649 -12.913 1.00 9.90 91 TRP A C 1
ATOM 1424 O O . TRP A 1 90 ? -9.425 43.763 -12.385 1.00 10.38 91 TRP A O 1
ATOM 1445 N N . GLU A 1 91 ? -10.733 44.493 -14.076 1.00 10.18 92 GLU A N 1
ATOM 1446 C CA . GLU A 1 91 ? -10.713 43.240 -14.814 1.00 9.95 92 GLU A CA 1
ATOM 1447 C C . GLU A 1 91 ? -10.106 43.465 -16.187 1.00 9.91 92 GLU A C 1
ATOM 1448 O O . GLU A 1 91 ? -10.474 44.418 -16.889 1.00 10.60 92 GLU A O 1
ATOM 1460 N N . TYR A 1 92 ? -9.179 42.596 -16.560 1.00 9.64 93 TYR A N 1
ATOM 1461 C CA . TYR A 1 92 ? -8.478 42.682 -17.828 1.00 10.80 93 TYR A CA 1
ATOM 1462 C C . TYR A 1 92 ? -8.503 41.342 -18.540 1.00 11.62 93 TYR A C 1
ATOM 1463 O O . TYR A 1 92 ? -8.418 40.284 -17.917 1.00 11.09 93 TYR A O 1
ATOM 1481 N N . GLY A 1 93 ? -8.555 41.385 -19.873 1.00 13.16 94 GLY A N 1
ATOM 1482 C CA . GLY A 1 93 ? -8.452 40.163 -20.644 1.00 14.52 94 GLY A CA 1
ATOM 1483 C C . GLY A 1 93 ? -9.784 39.452 -20.787 1.00 15.97 94 GLY A C 1
ATOM 1484 O O . GLY A 1 93 ? -10.851 40.064 -20.786 1.00 20.32 94 GLY A O 1
ATOM 1488 N N . GLU A 1 94 ? -9.711 38.131 -20.893 1.00 15.81 95 GLU A N 1
ATOM 1489 C CA . GLU A 1 94 ? -10.872 37.334 -21.266 1.00 19.48 95 GLU A CA 1
ATOM 1490 C C . GLU A 1 94 ? -10.920 36.119 -20.355 1.00 18.78 95 GLU A C 1
ATOM 1491 O O . GLU A 1 94 ? -9.969 35.337 -20.310 1.00 16.75 95 GLU A O 1
ATOM 1503 N N . LEU A 1 95 ? -12.054 35.917 -19.692 1.00 27.55 96 LEU A N 1
ATOM 1504 C CA . LEU A 1 95 ? -12.232 34.804 -18.760 1.00 25.17 96 LEU A CA 1
ATOM 1505 C C . LEU A 1 95 ? -12.043 33.434 -19.398 1.00 27.19 96 LEU A C 1
ATOM 1506 O O . LEU A 1 95 ? -12.820 33.026 -20.257 1.00 29.07 96 LEU A O 1
ATOM 1522 N N . ALA B 1 1 ? 4.013 18.800 10.944 1.00 32.38 2 ALA B N 1
ATOM 1523 C CA . ALA B 1 1 ? 2.886 19.155 11.798 1.00 30.79 2 ALA B CA 1
ATOM 1524 C C . ALA B 1 1 ? 2.301 20.496 11.364 1.00 28.46 2 ALA B C 1
ATOM 1525 O O . ALA B 1 1 ? 2.968 21.286 10.694 1.00 27.97 2 ALA B O 1
ATOM 1531 N N . ARG B 1 2 ? 1.051 20.749 11.752 1.00 21.69 3 ARG B N 1
ATOM 1532 C CA . ARG B 1 2 ? 0.398 21.996 11.369 1.00 22.81 3 ARG B CA 1
ATOM 1533 C C . ARG B 1 2 ? 1.035 23.189 12.070 1.00 20.61 3 ARG B C 1
ATOM 1534 O O . ARG B 1 2 ? 1.256 24.240 11.448 1.00 22.19 3 ARG B O 1
ATOM 1555 N N . GLN B 1 3 ? 1.340 23.047 13.356 1.00 17.93 4 GLN B N 1
ATOM 1556 C CA . GLN B 1 3 ? 1.958 24.108 14.133 1.00 16.28 4 GLN B CA 1
ATOM 1557 C C . GLN B 1 3 ? 3.426 23.771 14.336 1.00 16.61 4 GLN B C 1
ATOM 1558 O O . GLN B 1 3 ? 3.759 22.651 14.745 1.00 16.29 4 GLN B O 1
ATOM 1572 N N . VAL B 1 4 ? 4.304 24.739 14.052 1.00 12.80 5 VAL B N 1
ATOM 1573 C CA . VAL B 1 4 ? 5.740 24.532 14.135 1.00 13.95 5 VAL B CA 1
ATOM 1574 C C . VAL B 1 4 ? 6.393 25.759 14.761 1.00 11.28 5 VAL B C 1
ATOM 1575 O O . VAL B 1 4 ? 5.802 26.842 14.845 1.00 11.87 5 VAL B O 1
ATOM 1588 N N . ILE B 1 5 ? 7.629 25.567 15.212 1.00 11.43 6 ILE B N 1
ATOM 1589 C CA . ILE B 1 5 ? 8.421 26.619 15.828 1.00 12.34 6 ILE B CA 1
ATOM 1590 C C . ILE B 1 5 ? 9.055 27.535 14.788 1.00 10.03 6 ILE B C 1
ATOM 1591 O O . ILE B 1 5 ? 9.132 28.745 14.999 1.00 10.53 6 ILE B O 1
ATOM 1607 N N . CYS B 1 6 ? 9.565 26.972 13.693 1.00 10.23 7 CYS B N 1
ATOM 1608 C CA . CYS B 1 6 ? 10.520 27.657 12.827 1.00 9.21 7 CYS B CA 1
ATOM 1609 C C . CYS B 1 6 ? 9.879 28.062 11.509 1.00 9.62 7 CYS B C 1
ATOM 1610 O O . CYS B 1 6 ? 9.387 27.213 10.762 1.00 9.70 7 CYS B O 1
ATOM 1618 N N . TRP B 1 7 ? 9.939 29.357 11.214 1.00 8.77 8 TRP B N 1
ATOM 1619 C CA . TRP B 1 7 ? 9.262 29.949 10.076 1.00 9.40 8 TRP B CA 1
ATOM 1620 C C . TRP B 1 7 ? 10.186 30.921 9.361 1.00 8.42 8 TRP B C 1
ATOM 1621 O O . TRP B 1 7 ? 10.861 31.725 10.001 1.00 9.18 8 TRP B O 1
ATOM 1642 N N . CYS B 1 8 ? 10.168 30.883 8.041 1.00 8.55 9 CYS B N 1
ATOM 1643 C CA . CYS B 1 8 ? 10.802 31.906 7.223 1.00 7.77 9 CYS B CA 1
ATOM 1644 C C . CYS B 1 8 ? 9.735 32.819 6.643 1.00 7.92 9 CYS B C 1
ATOM 1645 O O . CYS B 1 8 ? 8.572 32.417 6.498 1.00 8.94 9 CYS B O 1
ATOM 1653 N N . PHE B 1 9 ? 10.124 34.043 6.291 1.00 8.14 10 PHE B N 1
ATOM 1654 C CA . PHE B 1 9 ? 9.159 34.948 5.688 1.00 7.83 10 PHE B CA 1
ATOM 1655 C C . PHE B 1 9 ? 9.849 35.977 4.806 1.00 8.26 10 PHE B C 1
ATOM 1656 O O . PHE B 1 9 ? 11.043 36.288 4.969 1.00 8.07 10 PHE B O 1
ATOM 1673 N N . THR B 1 10 ? 9.050 36.547 3.906 1.00 8.03 11 THR B N 1
ATOM 1674 C CA . THR B 1 10 ? 9.409 37.780 3.219 1.00 8.46 11 THR B CA 1
ATOM 1675 C C . THR B 1 10 ? 8.263 38.765 3.395 1.00 8.05 11 THR B C 1
ATOM 1676 O O . THR B 1 10 ? 7.104 38.363 3.544 1.00 9.82 11 THR B O 1
ATOM 1687 N N . LEU B 1 11 ? 8.577 40.049 3.397 1.00 7.66 12 LEU B N 1
ATOM 1688 C CA . LEU B 1 11 ? 7.557 41.085 3.573 1.00 7.97 12 LEU B CA 1
ATOM 1689 C C . LEU B 1 11 ? 7.848 42.163 2.538 1.00 7.48 12 LEU B C 1
ATOM 1690 O O . LEU B 1 11 ? 8.870 42.857 2.629 1.00 7.77 12 LEU B O 1
ATOM 1706 N N . ASN B 1 12 ? 6.976 42.297 1.543 1.00 7.39 13 ASN B N 1
ATOM 1707 C CA . ASN B 1 12 ? 7.213 43.216 0.443 1.00 7.58 13 ASN B CA 1
ATOM 1708 C C . ASN B 1 12 ? 6.908 44.649 0.839 1.00 7.83 13 ASN B C 1
ATOM 1709 O O . ASN B 1 12 ? 5.881 44.943 1.476 1.00 8.71 13 ASN B O 1
ATOM 1720 N N . ASN B 1 13 ? 7.805 45.550 0.436 1.00 8.05 14 ASN B N 1
ATOM 1721 C CA . ASN B 1 13 ? 7.697 46.993 0.642 1.00 8.78 14 ASN B CA 1
ATOM 1722 C C . ASN B 1 13 ? 7.222 47.366 2.049 1.00 8.28 14 ASN B C 1
ATOM 1723 O O . ASN B 1 13 ? 6.203 48.043 2.213 1.00 9.35 14 ASN B O 1
ATOM 1734 N N . PRO B 1 14 ? 7.957 46.971 3.077 1.00 9.38 15 PRO B N 1
ATOM 1735 C CA . PRO B 1 14 ? 7.503 47.222 4.443 1.00 8.96 15 PRO B CA 1
ATOM 1736 C C . PRO B 1 14 ? 7.489 48.709 4.756 1.00 10.72 15 PRO B C 1
ATOM 1737 O O . PRO B 1 14 ? 8.299 49.488 4.247 1.00 12.18 15 PRO B O 1
ATOM 1748 N N . LEU B 1 15 ? 6.565 49.090 5.618 1.00 11.19 16 LEU B N 1
ATOM 1749 C CA . LEU B 1 15 ? 6.428 50.468 6.077 1.00 12.99 16 LEU B CA 1
ATOM 1750 C C . LEU B 1 15 ? 6.984 50.693 7.473 1.00 12.05 16 LEU B C 1
ATOM 1751 O O . LEU B 1 15 ? 7.071 51.851 7.904 1.00 14.48 16 LEU B O 1
ATOM 1767 N N . SER B 1 16 ? 7.343 49.639 8.190 1.00 11.10 17 SER B N 1
ATOM 1768 C CA . SER B 1 16 ? 7.831 49.788 9.547 1.00 11.82 17 SER B CA 1
ATOM 1769 C C . SER B 1 16 ? 8.745 48.624 9.882 1.00 11.21 17 SER B C 1
ATOM 1770 O O . SER B 1 16 ? 8.664 47.557 9.250 1.00 11.17 17 SER B O 1
ATOM 1778 N N . PRO B 1 17 ? 9.632 48.797 10.869 1.00 11.51 18 PRO B N 1
ATOM 1779 C CA . PRO B 1 17 ? 10.548 47.726 11.273 1.00 11.44 18 PRO B CA 1
ATOM 1780 C C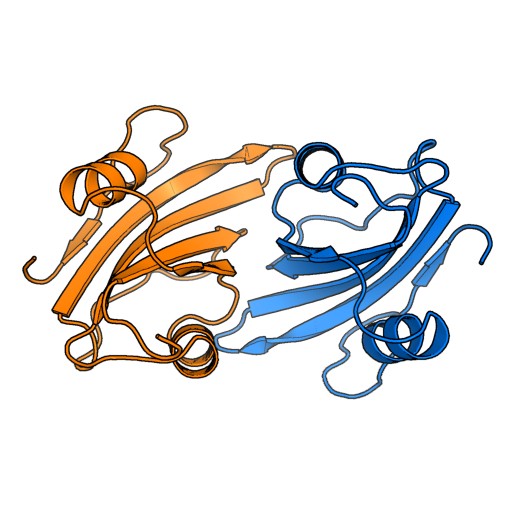 . PRO B 1 17 ? 9.833 46.660 12.080 1.00 11.66 18 PRO B C 1
ATOM 1781 O O . PRO B 1 17 ? 8.713 46.847 12.566 1.00 12.47 18 PRO B O 1
ATOM 1792 N N . LEU B 1 18 ? 10.476 45.500 12.158 1.00 10.43 19 LEU B N 1
ATOM 1793 C CA . LEU B 1 18 ? 10.002 44.403 12.977 1.00 10.34 19 LEU B CA 1
ATOM 1794 C C . LEU B 1 18 ? 10.709 44.430 14.322 1.00 12.63 19 LEU B C 1
ATOM 1795 O O . LEU B 1 18 ? 11.810 44.969 14.458 1.00 19.33 19 LEU B O 1
ATOM 1811 N N . SER B 1 19 ? 10.095 43.802 15.307 1.00 12.96 20 SER B N 1
ATOM 1812 C CA . SER B 1 19 ? 10.685 43.700 16.635 1.00 13.19 20 SER B CA 1
ATOM 1813 C C . SER B 1 19 ? 10.343 42.338 17.229 1.00 13.04 20 SER B C 1
ATOM 1814 O O . SER B 1 19 ? 9.466 41.622 16.757 1.00 13.34 20 SER B O 1
ATOM 1822 N N . LEU B 1 20 ? 11.053 41.981 18.289 1.00 13.51 21 LEU B N 1
ATOM 1823 C CA . LEU B 1 20 ? 10.858 40.699 18.956 1.00 11.98 21 LEU B CA 1
ATOM 1824 C C . LEU B 1 20 ? 9.737 40.797 19.985 1.00 13.68 21 LEU B C 1
ATOM 1825 O O . LEU B 1 20 ? 9.923 41.349 21.072 1.00 18.36 21 LEU B O 1
ATOM 1841 N N . HIS B 1 21 ? 8.564 40.277 19.650 1.00 13.51 22 HIS B N 1
ATOM 1842 C CA . HIS B 1 21 ? 7.435 40.199 20.576 1.00 15.00 22 HIS B CA 1
ATOM 1843 C C . HIS B 1 21 ? 7.611 39.019 21.530 1.00 13.31 22 HIS B C 1
ATOM 1844 O O . HIS B 1 21 ? 8.395 38.105 21.291 1.00 13.27 22 HIS B O 1
ATOM 1858 N N . ASP B 1 22 ? 6.869 39.043 22.642 1.00 14.55 23 ASP B N 1
ATOM 1859 C CA . ASP B 1 22 ? 7.131 38.043 23.679 1.00 15.79 23 ASP B CA 1
ATOM 1860 C C . ASP B 1 22 ? 6.715 36.626 23.295 1.00 12.93 23 ASP B C 1
ATOM 1861 O O . ASP B 1 22 ? 7.050 35.695 24.032 1.00 16.32 23 ASP B O 1
ATOM 1870 N N . SER B 1 23 ? 5.962 36.441 22.216 1.00 12.50 24 SER B N 1
ATOM 1871 C CA . SER B 1 23 ? 5.693 35.111 21.688 1.00 12.67 24 SER B CA 1
ATOM 1872 C C . SER B 1 23 ? 6.866 34.556 20.881 1.00 11.65 24 SER B C 1
ATOM 1873 O O . SER B 1 23 ? 6.869 33.365 20.559 1.00 11.75 24 SER B O 1
ATOM 1881 N N . MET B 1 24 ? 7.847 35.387 20.564 1.00 12.08 25 MET B N 1
ATOM 1882 C CA . MET B 1 24 ? 8.945 35.021 19.681 1.00 11.37 25 MET B CA 1
ATOM 1883 C C . MET B 1 24 ? 10.196 34.766 20.503 1.00 11.81 25 MET B C 1
ATOM 1884 O O . MET B 1 24 ? 10.538 35.557 21.383 1.00 13.29 25 MET B O 1
ATOM 1898 N N . LYS B 1 25 ? 10.909 33.695 20.179 1.00 10.78 26 LYS B N 1
ATOM 1899 C CA . LYS B 1 25 ? 12.184 33.424 20.832 1.00 12.10 26 LYS B CA 1
ATOM 1900 C C . LYS B 1 25 ? 13.348 34.065 20.085 1.00 10.07 26 LYS B C 1
ATOM 1901 O O . LYS B 1 25 ? 14.316 34.522 20.711 1.00 11.20 26 LYS B O 1
ATOM 1920 N N . TYR B 1 26 ? 13.282 34.094 18.750 1.00 10.34 27 TYR B N 1
ATOM 1921 C CA . TYR B 1 26 ? 14.375 34.558 17.912 1.00 9.75 27 TYR B CA 1
ATOM 1922 C C . TYR B 1 26 ? 13.816 35.165 16.635 1.00 9.01 27 TYR B C 1
ATOM 1923 O O . TYR B 1 26 ? 12.854 34.646 16.061 1.00 9.47 27 TYR B O 1
ATOM 1941 N N . LEU B 1 27 ? 14.441 36.249 16.193 1.00 8.85 28 LEU B N 1
ATOM 1942 C CA . LEU B 1 27 ? 14.128 36.883 14.919 1.00 9.06 28 LEU B CA 1
ATOM 1943 C C . LEU B 1 27 ? 15.433 37.363 14.304 1.00 8.55 28 LEU B C 1
ATOM 1944 O O . LEU B 1 27 ? 16.199 38.077 14.955 1.00 9.99 28 LEU B O 1
ATOM 1960 N N . VAL B 1 28 ? 15.661 37.028 13.039 1.00 7.78 29 VAL B N 1
ATOM 1961 C CA . VAL B 1 28 ? 16.731 37.641 12.267 1.00 7.82 29 VAL B CA 1
ATOM 1962 C C . VAL B 1 28 ? 16.141 38.053 10.929 1.00 8.01 29 VAL B C 1
ATOM 1963 O O . VAL B 1 28 ? 15.393 37.282 10.318 1.00 8.34 29 VAL B O 1
ATOM 1976 N N . TYR B 1 29 ? 16.467 39.254 10.470 1.00 7.96 30 TYR B N 1
ATOM 1977 C CA . TYR B 1 29 ? 15.964 39.667 9.168 1.00 7.61 30 TYR B CA 1
ATOM 1978 C C . TYR B 1 29 ? 16.849 40.757 8.605 1.00 7.87 30 TYR B C 1
ATOM 1979 O O . TYR B 1 29 ? 17.649 41.370 9.317 1.00 8.71 30 TYR B O 1
ATOM 1997 N N . GLN B 1 30 ? 16.649 41.024 7.323 1.00 7.65 31 GLN B N 1
ATOM 1998 C CA . GLN B 1 30 ? 17.345 42.105 6.656 1.00 7.80 31 GLN B CA 1
ATOM 1999 C C . GLN B 1 30 ? 16.449 42.628 5.543 1.00 7.94 31 GLN B C 1
ATOM 2000 O O . GLN B 1 30 ? 15.462 42.003 5.157 1.00 8.30 31 GLN B O 1
ATOM 2014 N N . THR B 1 31 ? 16.814 43.779 5.005 1.00 7.96 32 THR B N 1
ATOM 2015 C CA . THR B 1 31 ? 16.093 44.390 3.894 1.00 8.70 32 THR B CA 1
ATOM 2016 C C . THR B 1 31 ? 16.867 44.113 2.621 1.00 8.24 32 THR B C 1
ATOM 2017 O O . THR B 1 31 ? 18.086 44.353 2.585 1.00 9.76 32 THR B O 1
ATOM 2028 N N . GLU B 1 32 ? 16.185 43.638 1.593 1.00 8.39 33 GLU B N 1
ATOM 2029 C CA . GLU B 1 32 ? 16.800 43.240 0.342 1.00 8.97 33 GLU B CA 1
ATOM 2030 C C . GLU B 1 32 ? 16.140 43.937 -0.831 1.00 8.74 33 GLU B C 1
ATOM 2031 O O . GLU B 1 32 ? 14.945 44.280 -0.801 1.00 9.79 33 GLU B O 1
ATOM 2043 N N . GLN B 1 33 ? 16.923 44.108 -1.892 1.00 9.17 34 GLN B N 1
ATOM 2044 C CA . GLN B 1 33 ? 16.432 44.650 -3.150 1.00 9.74 34 GLN B CA 1
ATOM 2045 C C . GLN B 1 33 ? 15.715 43.568 -3.941 1.00 10.16 34 GLN B C 1
ATOM 2046 O O . GLN B 1 33 ? 16.296 42.516 -4.225 1.00 12.00 34 GLN B O 1
ATOM 2060 N N . GLY B 1 34 ? 14.465 43.838 -4.319 1.00 10.07 35 GLY B N 1
ATOM 2061 C CA . GLY B 1 34 ? 13.742 43.019 -5.257 1.00 10.78 35 GLY B CA 1
ATOM 2062 C C . GLY B 1 34 ? 13.727 43.637 -6.642 1.00 9.79 35 GLY B C 1
ATOM 2063 O O . GLY B 1 34 ? 14.377 44.651 -6.911 1.00 11.62 35 GLY B O 1
ATOM 2067 N N . GLU B 1 35 ? 12.975 43.009 -7.523 1.00 10.16 36 GLU B N 1
ATOM 2068 C CA . GLU B 1 35 ? 12.852 43.473 -8.896 1.00 10.55 36 GLU B CA 1
ATOM 2069 C C . GLU B 1 35 ? 11.755 44.531 -9.009 1.00 8.82 36 GLU B C 1
ATOM 2070 O O . GLU B 1 35 ? 10.915 44.695 -8.122 1.00 9.79 36 GLU B O 1
ATOM 2082 N N . ALA B 1 36 ? 11.785 45.271 -10.119 1.00 10.34 37 ALA B N 1
ATOM 2083 C CA . ALA B 1 36 ? 10.744 46.244 -10.439 1.00 10.64 37 ALA B CA 1
ATOM 2084 C C . ALA B 1 36 ? 10.603 47.320 -9.369 1.00 9.45 37 ALA B C 1
ATOM 2085 O O . ALA B 1 36 ? 9.516 47.875 -9.161 1.00 9.73 37 ALA B O 1
ATOM 2092 N N . GLY B 1 37 ? 11.698 47.640 -8.691 1.00 9.25 38 GLY B N 1
ATOM 2093 C CA . GLY B 1 37 ? 11.691 48.649 -7.674 1.00 9.23 38 GLY B CA 1
ATOM 2094 C C . GLY B 1 37 ? 11.228 48.197 -6.304 1.00 8.49 38 GLY B C 1
ATOM 2095 O O . GLY B 1 37 ? 11.271 48.989 -5.369 1.00 9.41 38 GLY B O 1
ATOM 2099 N N . ASN B 1 38 ? 10.775 46.958 -6.160 1.00 8.38 39 ASN B N 1
ATOM 2100 C CA . ASN B 1 38 ? 10.325 46.465 -4.869 1.00 8.68 39 ASN B CA 1
ATOM 2101 C C . ASN B 1 38 ? 11.521 46.206 -3.960 1.00 8.97 39 ASN B C 1
ATOM 2102 O O . ASN B 1 38 ? 12.638 45.920 -4.419 1.00 9.41 39 ASN B O 1
ATOM 2113 N N . ILE B 1 39 ? 11.276 46.270 -2.657 1.00 9.19 40 ILE B N 1
ATOM 2114 C CA . ILE B 1 39 ? 12.214 45.782 -1.657 1.00 8.69 40 ILE B CA 1
ATOM 2115 C C . ILE B 1 39 ? 11.433 44.846 -0.748 1.00 8.17 40 ILE B C 1
ATOM 2116 O O . ILE B 1 39 ? 10.199 44.805 -0.773 1.00 9.38 40 ILE B O 1
ATOM 2132 N N . HIS B 1 40 ? 12.143 44.078 0.062 1.00 8.14 41 HIS B N 1
ATOM 2133 C CA . HIS B 1 40 ? 11.445 43.226 1.015 1.00 8.22 41 HIS B CA 1
ATOM 2134 C C . HIS B 1 40 ? 12.326 42.951 2.221 1.00 8.01 41 HIS B C 1
ATOM 2135 O O . HIS B 1 40 ? 13.561 42.920 2.124 1.00 8.96 41 HIS B O 1
ATOM 2150 N N . PHE B 1 41 ? 11.689 42.714 3.362 1.00 7.62 42 PHE B N 1
ATOM 2151 C CA . PHE B 1 41 ? 12.378 42.014 4.434 1.00 7.57 42 PHE B CA 1
ATOM 2152 C C . PHE B 1 41 ? 12.464 40.538 4.078 1.00 7.62 42 PHE B C 1
ATOM 2153 O O . PHE B 1 41 ? 11.531 39.961 3.505 1.00 8.85 42 PHE B O 1
ATOM 2170 N N . GLN B 1 42 ? 13.601 39.932 4.399 1.00 7.71 43 GLN B N 1
ATOM 2171 C CA . GLN B 1 42 ? 13.791 38.488 4.356 1.00 8.12 43 GLN B CA 1
ATOM 2172 C C . GLN B 1 42 ? 14.158 38.086 5.769 1.00 6.76 43 GLN B C 1
ATOM 2173 O O . GLN B 1 42 ? 15.131 38.618 6.312 1.00 7.99 43 GLN B O 1
ATOM 2187 N N . GLY B 1 43 ? 13.413 37.160 6.362 1.00 7.62 44 GLY B N 1
ATOM 2188 C CA . GLY B 1 43 ? 13.665 36.839 7.749 1.00 8.22 44 GLY B CA 1
ATOM 2189 C C . GLY B 1 43 ? 13.399 35.398 8.121 1.00 7.54 44 GLY B C 1
ATOM 2190 O O . GLY B 1 43 ? 12.847 34.599 7.358 1.00 7.65 44 GLY B O 1
ATOM 2194 N N . TYR B 1 44 ? 13.769 35.111 9.366 1.00 7.61 45 TYR B N 1
ATOM 2195 C CA . TYR B 1 44 ? 13.670 33.792 9.969 1.00 7.85 45 TYR B CA 1
ATOM 2196 C C . TYR B 1 44 ? 13.290 34.008 11.425 1.00 7.96 45 TYR B C 1
ATOM 2197 O O . TYR B 1 44 ? 13.908 34.823 12.113 1.00 8.47 45 TYR B O 1
ATOM 2215 N N . ILE B 1 45 ? 12.280 33.268 11.881 1.00 8.54 46 ILE B N 1
ATOM 2216 C CA . ILE B 1 45 ? 11.751 33.363 13.237 1.00 8.41 46 ILE B CA 1
ATOM 2217 C C . ILE B 1 45 ? 11.705 31.984 13.860 1.00 8.88 46 ILE B C 1
ATOM 2218 O O . ILE B 1 45 ? 11.311 31.011 13.220 1.00 9.31 46 ILE B O 1
ATOM 2234 N N . GLU B 1 46 ? 12.073 31.911 15.134 1.00 8.94 47 GLU B N 1
ATOM 2235 C CA . GLU B 1 46 ? 11.759 30.763 15.976 1.00 9.54 47 GLU B CA 1
ATOM 2236 C C . GLU B 1 46 ? 10.814 31.239 17.067 1.00 9.52 47 GLU B C 1
ATOM 2237 O O . GLU B 1 46 ? 11.146 32.146 17.826 1.00 10.38 47 GLU B O 1
ATOM 2249 N N . MET B 1 47 ? 9.630 30.665 17.105 1.00 9.75 48 MET B N 1
ATOM 2250 C CA . MET B 1 47 ? 8.652 31.017 18.129 1.00 9.51 48 MET B CA 1
ATOM 2251 C C . MET B 1 47 ? 8.984 30.289 19.431 1.00 10.83 48 MET B C 1
ATOM 2252 O O . MET B 1 47 ? 9.681 29.274 19.438 1.00 11.52 48 MET B O 1
ATOM 2266 N N . LYS B 1 48 ? 8.470 30.820 20.549 1.00 11.59 49 LYS B N 1
ATOM 2267 C CA . LYS B 1 48 ? 8.624 30.123 21.820 1.00 11.11 49 LYS B CA 1
ATOM 2268 C C . LYS B 1 48 ? 7.801 28.841 21.851 1.00 12.65 49 LYS B C 1
ATOM 2269 O O . LYS B 1 48 ? 8.189 27.866 22.512 1.00 14.61 49 LYS B O 1
ATOM 2288 N N . LYS B 1 49 ? 6.682 28.812 21.131 1.00 11.72 50 LYS B N 1
ATOM 2289 C CA . LYS B 1 49 ? 5.742 27.703 21.142 1.00 13.45 50 LYS B CA 1
ATOM 2290 C C . LYS B 1 49 ? 5.325 27.413 19.706 1.00 12.90 50 LYS B C 1
ATOM 2291 O O . LYS B 1 49 ? 5.351 28.307 18.853 1.00 12.60 50 LYS B O 1
ATOM 2310 N N . ARG B 1 50 ? 4.946 26.167 19.432 1.00 13.27 51 ARG B N 1
ATOM 2311 C CA . ARG B 1 50 ? 4.532 25.799 18.081 1.00 13.35 51 ARG B CA 1
ATOM 2312 C C . ARG B 1 50 ? 3.341 26.646 17.656 1.00 13.41 51 ARG B C 1
ATOM 2313 O O . ARG B 1 50 ? 2.382 26.814 18.418 1.00 13.29 51 ARG B O 1
ATOM 2334 N N . THR B 1 51 ? 3.420 27.210 16.446 1.00 11.87 52 THR B N 1
ATOM 2335 C CA . THR B 1 51 ? 2.462 28.201 15.973 1.00 11.72 52 THR B CA 1
ATOM 2336 C C . THR B 1 51 ? 2.013 27.832 14.568 1.00 11.64 52 THR B C 1
ATOM 2337 O O . THR B 1 51 ? 2.809 27.343 13.755 1.00 12.15 52 THR B O 1
ATOM 2348 N N . SER B 1 52 ? 0.732 28.063 14.292 1.00 12.34 53 SER B N 1
ATOM 2349 C CA . SER B 1 52 ? 0.171 27.810 12.978 1.00 13.38 53 SER B CA 1
ATOM 2350 C C . SER B 1 52 ? 0.472 28.952 12.005 1.00 11.25 53 SER B C 1
ATOM 2351 O O . SER B 1 52 ? 0.830 30.066 12.397 1.00 11.16 53 SER B O 1
ATOM 2359 N N . LEU B 1 53 ? 0.259 28.664 10.720 1.00 11.77 54 LEU B N 1
ATOM 2360 C CA . LEU B 1 53 ? 0.368 29.698 9.697 1.00 12.10 54 LEU B CA 1
ATOM 2361 C C . LEU B 1 53 ? -0.541 30.882 10.016 1.00 12.21 54 LEU B C 1
ATOM 2362 O O . LEU B 1 53 ? -0.141 32.048 9.897 1.00 11.61 54 LEU B O 1
ATOM 2378 N N . ALA B 1 54 ? -1.789 30.607 10.418 1.00 12.43 55 ALA B N 1
ATOM 2379 C CA . ALA B 1 54 ? -2.703 31.696 10.727 1.00 12.95 55 ALA B CA 1
ATOM 2380 C C . ALA B 1 54 ? -2.156 32.571 11.845 1.00 12.55 55 ALA B C 1
ATOM 2381 O O . ALA B 1 54 ? -2.288 33.796 11.806 1.00 12.76 55 ALA B O 1
ATOM 2388 N N . GLY B 1 55 ? -1.533 31.956 12.852 1.00 12.27 56 GLY B N 1
ATOM 2389 C CA . GLY B 1 55 ? -0.953 32.733 13.929 1.00 11.89 56 GLY B CA 1
ATOM 2390 C C . GLY B 1 55 ? 0.206 33.593 13.459 1.00 10.55 56 GLY B C 1
ATOM 2391 O O . GLY B 1 55 ? 0.357 34.729 13.890 1.00 11.30 56 GLY B O 1
ATOM 2395 N N . MET B 1 56 ? 1.041 33.054 12.566 1.00 9.19 57 MET B N 1
ATOM 2396 C CA . MET B 1 56 ? 2.167 33.820 12.043 1.00 9.45 57 MET B CA 1
ATOM 2397 C C . MET B 1 56 ? 1.682 34.999 11.213 1.00 9.34 57 MET B C 1
ATOM 2398 O O . MET B 1 56 ? 2.232 36.098 11.300 1.00 9.59 57 MET B O 1
ATOM 2412 N N . LYS B 1 57 ? 0.635 34.795 10.419 1.00 11.01 58 LYS B N 1
ATOM 2413 C CA . LYS B 1 57 ? 0.098 35.884 9.609 1.00 11.44 58 LYS B CA 1
ATOM 2414 C C . LYS B 1 57 ? -0.424 37.019 10.476 1.00 10.71 58 LYS B C 1
ATOM 2415 O O . LYS B 1 57 ? -0.324 38.186 10.095 1.00 11.81 58 LYS B O 1
ATOM 2434 N N . LYS B 1 58 ? -0.990 36.705 11.647 1.00 11.87 59 LYS B N 1
ATOM 2435 C CA . LYS B 1 58 ? -1.408 37.759 12.568 1.00 13.06 59 LYS B CA 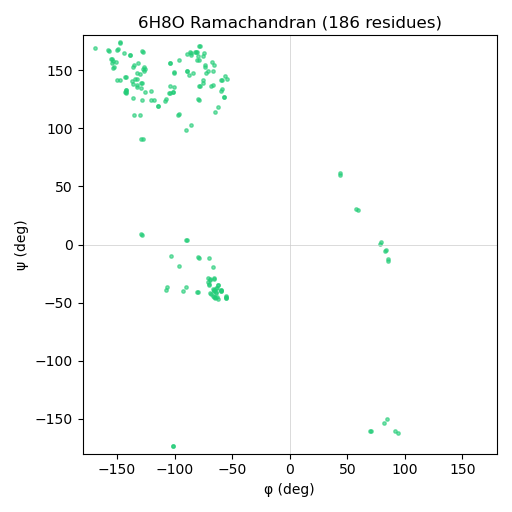1
ATOM 2436 C C . LYS B 1 58 ? -0.204 38.461 13.182 1.00 11.74 59 LYS B C 1
ATOM 2437 O O . LYS B 1 58 ? -0.247 39.672 13.427 1.00 12.58 59 LYS B O 1
ATOM 2456 N N . LEU B 1 59 ? 0.872 37.714 13.434 1.00 11.02 60 LEU B N 1
ATOM 2457 C CA . LEU B 1 59 ? 2.074 38.269 14.042 1.00 11.82 60 LEU B CA 1
ATOM 2458 C C . LEU B 1 59 ? 2.747 39.289 13.135 1.00 11.45 60 LEU B C 1
ATOM 2459 O O . LEU B 1 59 ? 3.178 40.346 13.608 1.00 11.54 60 LEU B O 1
ATOM 2475 N N . ILE B 1 60 ? 2.890 38.974 11.846 1.00 10.16 61 ILE B N 1
ATOM 2476 C CA . ILE B 1 60 ? 3.487 39.905 10.892 1.00 10.39 61 ILE B CA 1
ATOM 2477 C C . ILE B 1 60 ? 2.558 40.083 9.702 1.00 9.43 61 ILE B C 1
ATOM 2478 O O . ILE B 1 60 ? 2.658 39.359 8.699 1.00 10.26 61 ILE B O 1
ATOM 2494 N N . PRO B 1 61 ? 1.669 41.066 9.767 1.00 10.67 62 PRO B N 1
ATOM 2495 C CA . PRO B 1 61 ? 0.829 41.378 8.614 1.00 11.42 62 PRO B CA 1
ATOM 2496 C C . PRO B 1 61 ? 1.661 41.687 7.381 1.00 10.96 62 PRO B C 1
ATOM 2497 O O . PRO B 1 61 ? 2.744 42.263 7.457 1.00 13.01 62 PRO B O 1
ATOM 2508 N N . GLY B 1 62 ? 1.124 41.276 6.244 1.00 12.15 63 GLY B N 1
ATOM 2509 C CA . GLY B 1 62 ? 1.745 41.541 4.971 1.00 13.05 63 GLY B CA 1
ATOM 2510 C C . GLY B 1 62 ? 2.797 40.541 4.562 1.00 10.77 63 GLY B C 1
ATOM 2511 O O . GLY B 1 62 ? 3.223 40.564 3.394 1.00 14.13 63 GLY B O 1
ATOM 2515 N N . ALA B 1 63 ? 3.250 39.679 5.475 1.00 9.46 64 ALA B N 1
ATOM 2516 C CA . ALA B 1 63 ? 4.348 38.767 5.202 1.00 9.53 64 ALA B CA 1
ATOM 2517 C C . ALA B 1 63 ? 3.859 37.468 4.589 1.00 8.80 64 ALA B C 1
ATOM 2518 O O . ALA B 1 63 ? 2.783 36.947 4.923 1.00 10.43 64 ALA B O 1
ATOM 2525 N N . HIS B 1 64 ? 4.691 36.930 3.717 1.00 8.34 65 HIS B N 1
ATOM 2526 C CA . HIS B 1 64 ? 4.527 35.617 3.120 1.00 8.82 65 HIS B CA 1
ATOM 2527 C C . HIS B 1 64 ? 5.385 34.646 3.922 1.00 8.55 65 HIS B C 1
ATOM 2528 O O . HIS B 1 64 ? 6.620 34.721 3.897 1.00 9.03 65 HIS B O 1
ATOM 2542 N N . PHE B 1 65 ? 4.738 33.744 4.652 1.00 8.75 66 PHE B N 1
ATOM 2543 C CA . PHE B 1 65 ? 5.391 32.783 5.523 1.00 8.82 66 PHE B CA 1
ATOM 2544 C C . PHE B 1 65 ? 5.491 31.417 4.864 1.00 10.15 66 PHE B C 1
ATOM 2545 O O . PHE B 1 65 ? 4.620 31.010 4.088 1.00 11.71 66 PHE B O 1
ATOM 2562 N N . GLU B 1 66 ? 6.561 30.706 5.188 1.00 9.30 67 GLU B N 1
ATOM 2563 C CA . GLU B 1 66 ? 6.721 29.301 4.857 1.00 11.46 67 GLU B CA 1
ATOM 2564 C C . GLU B 1 66 ? 7.421 28.620 6.022 1.00 10.68 67 GLU B C 1
ATOM 2565 O O . GLU B 1 66 ? 8.288 29.214 6.670 1.00 11.09 67 GLU B O 1
ATOM 2577 N N . LYS B 1 67 ? 7.042 27.379 6.301 1.00 10.47 68 LYS B N 1
ATOM 2578 C CA . LYS B 1 67 ? 7.756 26.624 7.321 1.00 11.37 68 LYS B CA 1
ATOM 2579 C C . LYS B 1 67 ? 9.228 26.519 6.927 1.00 11.13 68 LYS B C 1
ATOM 2580 O O . LYS B 1 67 ? 9.561 26.350 5.753 1.00 12.26 68 LYS B O 1
ATOM 2599 N N . ARG B 1 68 ? 10.110 26.612 7.902 1.00 10.77 69 ARG B N 1
ATOM 2600 C CA . ARG B 1 68 ? 11.530 26.687 7.587 1.00 11.60 69 ARG B CA 1
ATOM 2601 C C . ARG B 1 68 ? 11.994 25.491 6.768 1.00 14.14 69 ARG B C 1
ATOM 2602 O O . ARG B 1 68 ? 11.786 24.342 7.155 1.00 15.52 69 ARG B O 1
ATOM 2623 N N . ARG B 1 69 ? 12.640 25.773 5.637 1.00 13.34 70 ARG B N 1
ATOM 2624 C CA . ARG B 1 69 ? 13.353 24.773 4.852 1.00 15.61 70 ARG B CA 1
ATOM 2625 C C . ARG B 1 69 ? 14.792 24.683 5.340 1.00 13.70 70 ARG B C 1
ATOM 2626 O O . ARG B 1 69 ? 15.365 25.670 5.810 1.00 14.51 70 ARG B O 1
ATOM 2647 N N . GLY B 1 70 ? 15.380 23.491 5.225 1.00 14.87 71 GLY B N 1
ATOM 2648 C CA . GLY B 1 70 ? 16.777 23.303 5.556 1.00 15.68 71 GLY B CA 1
ATOM 2649 C C . GLY B 1 70 ? 17.041 23.404 7.047 1.00 14.07 71 GLY B C 1
ATOM 2650 O O . GLY B 1 70 ? 16.144 23.256 7.889 1.00 14.24 71 GLY B O 1
ATOM 2654 N N . THR B 1 71 ? 18.306 23.645 7.375 1.00 12.62 72 THR B N 1
ATOM 2655 C CA . THR B 1 71 ? 18.740 23.699 8.754 1.00 13.54 72 THR B CA 1
ATOM 2656 C C . THR B 1 71 ? 18.536 25.099 9.340 1.00 12.00 72 THR B C 1
ATOM 2657 O O . THR B 1 71 ? 18.358 26.093 8.636 1.00 11.76 72 THR B O 1
ATOM 2668 N N . GLN B 1 72 ? 18.613 25.164 10.663 1.00 12.85 73 GLN B N 1
ATOM 2669 C CA . GLN B 1 72 ? 18.590 26.444 11.353 1.00 12.68 73 GLN B CA 1
ATOM 2670 C C . GLN B 1 72 ? 19.681 27.365 10.825 1.00 11.61 73 GLN B C 1
ATOM 2671 O O . GLN B 1 72 ? 19.439 28.551 10.558 1.00 12.04 73 GLN B O 1
ATOM 2685 N N . GLY B 1 73 ? 20.902 26.840 10.680 1.00 12.82 74 GLY B N 1
ATOM 2686 C CA . GLY B 1 73 ? 22.003 27.667 10.226 1.00 12.39 74 GLY B CA 1
ATOM 2687 C C . GLY B 1 73 ? 21.807 28.177 8.813 1.00 11.26 74 GLY B C 1
ATOM 2688 O O . GLY B 1 73 ? 22.180 29.307 8.497 1.00 10.76 74 GLY B O 1
ATOM 2692 N N . GLU B 1 74 ? 21.228 27.350 7.945 1.00 11.55 75 GLU B N 1
ATOM 2693 C CA . GLU B 1 74 ? 20.943 27.783 6.584 1.00 11.22 75 GLU B CA 1
ATOM 2694 C C . GLU B 1 74 ? 19.895 28.884 6.553 1.00 10.06 75 GLU B C 1
ATOM 2695 O O . GLU B 1 74 ? 20.022 29.845 5.793 1.00 10.32 75 GLU B O 1
ATOM 2707 N N . ALA B 1 75 ? 18.812 28.723 7.322 1.00 10.37 76 ALA B N 1
ATOM 2708 C CA . ALA B 1 75 ? 17.750 29.723 7.321 1.00 10.72 76 ALA B CA 1
ATOM 2709 C C . ALA B 1 75 ? 18.262 31.047 7.853 1.00 10.10 76 ALA B C 1
ATOM 2710 O O . ALA B 1 75 ? 17.943 32.115 7.316 1.00 11.04 76 ALA B O 1
ATOM 2717 N N . ARG B 1 76 ? 19.066 30.995 8.904 1.00 10.48 77 ARG B N 1
ATOM 2718 C CA . ARG B 1 76 ? 19.675 32.208 9.416 1.00 10.34 77 ARG B CA 1
ATOM 2719 C C . ARG B 1 76 ? 20.589 32.827 8.369 1.00 9.70 77 ARG B C 1
ATOM 2720 O O . ARG B 1 76 ? 20.548 34.039 8.136 1.00 10.06 77 ARG B O 1
ATOM 2741 N N . ALA B 1 77 ? 21.447 32.012 7.740 1.00 9.75 78 ALA B N 1
ATOM 2742 C CA . ALA B 1 77 ? 22.365 32.544 6.740 1.00 9.21 78 ALA B CA 1
ATOM 2743 C C . ALA B 1 77 ? 21.618 33.205 5.593 1.00 8.70 78 ALA B C 1
ATOM 2744 O O . ALA B 1 77 ? 22.039 34.249 5.097 1.00 9.08 78 ALA B O 1
ATOM 2751 N N . TYR B 1 78 ? 20.509 32.612 5.161 1.00 9.07 79 TYR B N 1
ATOM 2752 C CA . TYR B 1 78 ? 19.761 33.168 4.041 1.00 9.41 79 TYR B CA 1
ATOM 2753 C C . TYR B 1 78 ? 19.160 34.522 4.387 1.00 8.86 79 TYR B C 1
ATOM 2754 O O . TYR B 1 78 ? 18.990 35.359 3.503 1.00 9.53 79 TYR B O 1
ATOM 2772 N N . SER B 1 79 ? 18.861 34.759 5.655 1.00 8.36 80 SER B N 1
ATOM 2773 C CA . SER B 1 79 ? 18.307 36.019 6.137 1.00 8.74 80 SER B CA 1
ATOM 2774 C C . SER B 1 79 ? 19.379 37.027 6.524 1.00 8.36 80 SER B C 1
ATOM 2775 O O . SER B 1 79 ? 19.040 38.120 6.981 1.00 9.38 80 SER B O 1
ATOM 2783 N N . MET B 1 80 ? 20.659 36.694 6.304 1.00 8.54 81 MET B N 1
ATOM 2784 C CA . MET B 1 80 ? 21.786 37.562 6.601 1.00 9.15 81 MET B CA 1
ATOM 2785 C C . MET B 1 80 ? 22.719 37.704 5.407 1.00 9.61 81 MET B C 1
ATOM 2786 O O . MET B 1 80 ? 23.813 38.281 5.554 1.00 10.96 81 MET B O 1
ATOM 2800 N N . LYS B 1 81 ? 22.340 37.207 4.242 1.00 9.11 82 LYS B N 1
ATOM 2801 C CA . LYS B 1 81 ? 23.260 37.114 3.116 1.00 9.60 82 LYS B CA 1
ATOM 2802 C C . LYS B 1 81 ? 23.589 38.485 2.531 1.00 9.16 82 LYS B C 1
ATOM 2803 O O . LYS B 1 81 ? 22.775 39.420 2.545 1.00 9.81 82 LYS B O 1
ATOM 2822 N N . GLU B 1 82 ? 24.810 38.607 1.990 1.00 9.95 83 GLU B N 1
ATOM 2823 C CA . GLU B 1 82 ? 25.208 39.859 1.368 1.00 10.27 83 GLU B CA 1
ATOM 2824 C C . GLU B 1 82 ? 24.469 40.113 0.066 1.00 10.39 83 GLU B C 1
ATOM 2825 O O . GLU B 1 82 ? 24.144 41.266 -0.241 1.00 11.47 83 GLU B O 1
ATOM 2837 N N . ASP B 1 83 ? 24.161 39.065 -0.680 1.00 11.22 84 ASP B N 1
ATOM 2838 C CA . ASP B 1 83 ? 23.551 39.192 -1.997 1.00 14.19 84 ASP B CA 1
ATOM 2839 C C . ASP B 1 83 ? 22.184 39.855 -1.884 1.00 12.62 84 ASP B C 1
ATOM 2840 O O . ASP B 1 83 ? 21.290 39.326 -1.217 1.00 13.65 84 ASP B O 1
ATOM 2849 N N . THR B 1 84 ? 22.033 41.014 -2.519 1.0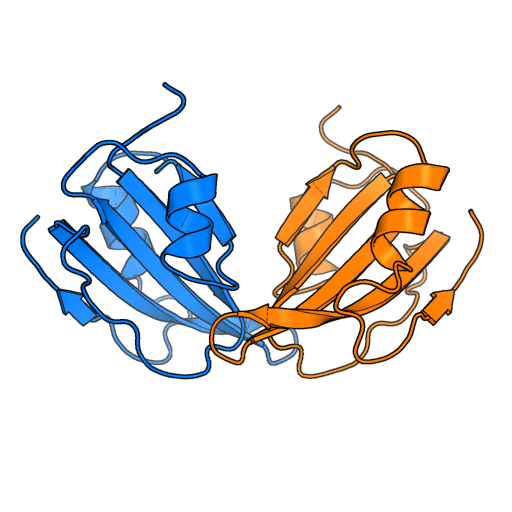0 12.65 85 THR B N 1
ATOM 2850 C CA . THR B 1 84 ? 20.822 41.845 -2.595 1.00 11.93 85 THR B CA 1
ATOM 2851 C C . THR B 1 84 ? 20.582 42.668 -1.336 1.00 10.96 85 THR B C 1
ATOM 2852 O O . THR B 1 84 ? 19.593 43.422 -1.294 1.00 11.66 85 THR B O 1
ATOM 2863 N N . ARG B 1 85 ? 21.431 42.590 -0.322 1.00 10.85 86 ARG B N 1
ATOM 2864 C CA . ARG B 1 85 ? 21.128 43.282 0.912 1.00 10.86 86 ARG B CA 1
ATOM 2865 C C . ARG B 1 85 ? 21.200 44.791 0.722 1.00 11.71 86 ARG B C 1
ATOM 2866 O O . ARG B 1 85 ? 22.137 45.312 0.102 1.00 12.35 86 ARG B O 1
ATOM 2887 N N . LEU B 1 86 ? 20.220 45.502 1.276 1.00 10.67 87 LEU B N 1
ATOM 2888 C CA . LEU B 1 86 ? 20.195 46.951 1.350 1.00 11.35 87 LEU B CA 1
ATOM 2889 C C . LEU B 1 86 ? 20.431 47.479 2.748 1.00 13.11 87 LEU B C 1
ATOM 2890 O O . LEU B 1 86 ? 21.111 48.504 2.908 1.00 15.52 87 LEU B O 1
ATOM 2906 N N . GLU B 1 87 ? 19.873 46.825 3.765 1.00 11.78 88 GLU B N 1
ATOM 2907 C CA . GLU B 1 87 ? 19.987 47.300 5.132 1.00 12.74 88 GLU B CA 1
ATOM 2908 C C . GLU B 1 87 ? 19.932 46.090 6.054 1.00 11.51 88 GLU B C 1
ATOM 2909 O O . GLU B 1 87 ? 19.413 45.033 5.690 1.00 10.23 88 GLU B O 1
ATOM 2921 N N . GLY B 1 88 ? 20.476 46.249 7.254 1.00 11.92 89 GLY B N 1
ATOM 2922 C CA . GLY B 1 88 ? 20.505 45.171 8.217 1.00 11.48 89 GLY B CA 1
ATOM 2923 C C . GLY B 1 88 ? 21.782 44.367 8.098 1.00 10.74 89 GLY B C 1
ATOM 2924 O O . GLY B 1 88 ? 22.778 44.840 7.542 1.00 12.97 89 GLY B O 1
ATOM 2928 N N . PRO B 1 89 ? 21.794 43.130 8.608 1.00 10.01 90 PRO B N 1
ATOM 2929 C CA . PRO B 1 89 ? 20.670 42.452 9.262 1.00 10.32 90 PRO B CA 1
ATOM 2930 C C . PRO B 1 89 ? 20.460 42.927 10.682 1.00 10.69 90 PRO B C 1
ATOM 2931 O O . PRO B 1 89 ? 21.294 43.647 11.258 1.00 12.66 90 PRO B O 1
ATOM 2942 N N . TRP B 1 90 ? 19.349 42.487 11.259 1.00 10.15 91 TRP B N 1
ATOM 2943 C CA . TRP B 1 90 ? 19.015 42.708 12.652 1.00 10.78 91 TRP B CA 1
ATOM 2944 C C . TRP B 1 90 ? 18.734 41.347 13.245 1.00 11.23 91 TRP B C 1
ATOM 2945 O O . TRP B 1 90 ? 17.989 40.557 12.654 1.00 11.61 91 TRP B O 1
ATOM 2966 N N . GLU B 1 91 ? 19.337 41.060 14.392 1.00 10.76 92 GLU B N 1
ATOM 2967 C CA . GLU B 1 91 ? 19.201 39.766 15.039 1.00 10.92 92 GLU B CA 1
ATOM 2968 C C . GLU B 1 91 ? 18.799 39.991 16.482 1.00 11.80 92 GLU B C 1
ATOM 2969 O O . GLU B 1 91 ? 19.524 40.653 17.234 1.00 13.51 92 GLU B O 1
ATOM 2981 N N . TYR B 1 92 ? 17.692 39.387 16.888 1.00 11.50 93 TYR B N 1
ATOM 2982 C CA . TYR B 1 92 ? 17.132 39.600 18.213 1.00 13.38 93 TYR B CA 1
ATOM 2983 C C . TYR B 1 92 ? 16.795 38.252 18.834 1.00 12.12 93 TYR B C 1
ATOM 2984 O O . TYR B 1 92 ? 16.418 37.302 18.139 1.00 12.24 93 TYR B O 1
ATOM 3002 N N . GLY B 1 93 ? 16.918 38.172 20.160 1.00 14.44 94 GLY B N 1
ATOM 3003 C CA . GLY B 1 93 ? 16.571 36.952 20.859 1.00 15.15 94 GLY B CA 1
ATOM 3004 C C . GLY B 1 93 ? 17.697 35.933 20.807 1.00 15.27 94 GLY B C 1
ATOM 3005 O O . GLY B 1 93 ? 18.875 36.279 20.693 1.00 18.60 94 GLY B O 1
ATOM 3009 N N . GLU B 1 94 ? 17.322 34.659 20.903 1.00 15.86 95 GLU B N 1
ATOM 3010 C CA . GLU B 1 94 ? 18.263 33.548 21.023 1.00 18.80 95 GLU B CA 1
ATOM 3011 C C . GLU B 1 94 ? 17.798 32.327 20.242 1.00 16.66 95 GLU B C 1
ATOM 3012 O O . GLU B 1 94 ? 16.646 31.917 20.377 1.00 17.32 95 GLU B O 1
ATOM 3024 N N . LEU B 1 95 ? 18.689 31.742 19.436 1.00 18.76 96 LEU B N 1
ATOM 3025 C CA . LEU B 1 95 ? 18.373 30.498 18.739 1.00 18.12 96 LEU B CA 1
ATOM 3026 C C . LEU B 1 95 ? 18.078 29.399 19.760 1.00 24.03 96 LEU B C 1
ATOM 3027 O O . LEU B 1 95 ? 17.500 28.368 19.421 1.00 23.07 96 LEU B O 1
#

Foldseek 3Di:
DQFAFKKKKKAKPDDDDADQDPQWAKKKWFWFDDPPRIIIITMMTGTPDTGHPVRVCVRDPRMDMDGDDDDPVVSNCVRVDPVRTDGDIDMDHDD/DQFAFKKKKKAKPDDDDDDADPQWQKKKWFWFDDPPRIIIITMMTGGPDTGHPVRVCVRDPRMDMDGDDDDPVVSNCVRVDPVRTDGDIDIDHDD

Organism: Faba bean necrotic yellows virus (isolate Syrian SV292-88) (NCBI:txid291604)

Solvent-accessible surface area: 10564 Å² total; per-residue (Å²): 99,170,76,32,56,26,4,28,4,43,8,10,13,28,102,73,109,24,57,68,84,122,52,3,81,4,0,0,4,0,9,6,79,19,110,76,52,11,58,38,15,13,0,0,0,15,9,97,162,169,23,17,73,69,29,0,101,142,29,12,26,39,12,40,7,90,88,73,201,46,79,72,42,105,6,50,60,129,1,54,52,147,102,68,78,90,108,29,43,88,92,82,46,118,110,109,167,76,31,57,25,4,25,4,45,7,9,14,23,127,65,110,26,64,69,95,124,49,3,84,3,0,0,4,0,10,5,77,20,85,82,53,10,56,39,14,13,0,0,0,10,11,108,161,176,23,19,73,55,26,0,101,151,39,10,23,36,12,40,9,89,93,72,201,45,79,65,46,106,5,76,58,126,1,50,48,148,100,63,84,80,107,32,46,83,76,85,45,127,83

B-factor: mean 15.94, std 7.67, range [6.76, 54.8]

Radius of gyration: 17.06 Å; Cα contacts (8 Å, |Δi|>4): 417; chains: 2; bounding box: 42×32×47 Å

InterPro domains:
  IPR000605 Helicase, superfamily 3, single-stranded DNA/RNA virus [PF00910] (176-260)
  IPR049912 CRESS-DNA virus replication initiator protein, endonuclease domain [PF02407] (5-83)
  IPR049912 CRESS-DNA virus replication initiator protein, endonuclease domain [PS52020] (2-96)

GO terms:
  GO:0016779 nucleotidyltransferase activity (F, IDA)

Nearest PDB structures (foldseek):
  2hwt-assembly1_A  TM=8.186E-01  e=6.782E-11  Faba bean necrotic yellows virus
  5xor-assembly1_A  TM=7.344E-01  e=7.793E-06  Porcine circovirus 2
  5xor-assembly2_B  TM=7.470E-01  e=1.737E-05  Porcine circovirus 2
  6wdz-assembly3_G  TM=7.353E-01  e=2.526E-05  Porcine circovirus 2
  5xor-assembly3_D  TM=7.242E-01  e=2.526E-05  Porcine circovirus 2

CATH classification: 3.40.1310.20

Secondary structure (DSSP, 8-state):
--SEEEEEEEEES-SS-----TTEEEEEEEEEE-STT-EEEEEEEEEEEEE-HHHHHHHSTTEEEEEPPS-HHHHHHHTS-STTEEEEEEEEE--/--SEEEEEEEEES-SS-----TTEEEEEEEEEE-STT-EEEEEEEEEEEEE-HHHHHHHSTTEEEEEPPS-HHHHHHHTS-STTEEEEEEEEE--

Sequence (190 aa):
ARQVICWCFTLNNPLSPLSLHDSMKYLVYQTEQGEAGNIHFQGYIEMKKRTSLAGMKKLIPGAHFEKRRGTQGEARAYSMKEDTRLEGPWEYGELARQVICWCFTLNNPLSPLSLHDSMKYLVYQTEQGEAGNIHFQGYIEMKKRTSLAGMKKLIPGAHFEKRRGTQGEARAYSMKEDTRLEGPWEYGEL